Protein AF-A0A060ZW56-F1 (afdb_monomer)

InterPro domains:
  IPR006103 Glycoside hydrolase family 2, catalytic domain [PF02836] (23-141)
  IPR017853 Glycoside hydrolase superfamily [SSF51445] (3-175)
  IPR050887 Beta-mannosidase glycosyl hydrolases [PTHR43730] (1-176)

Radius of gyration: 18.03 Å; Cα contacts (8 Å, |Δi|>4): 247; chains: 1; bounding box: 43×44×43 Å

Organism: Oncorhynchus mykiss (NCBI:txid8022)

Mean predicted aligned error: 3.47 Å

pLDDT: mean 95.88, std 10.67, range [33.94, 98.94]

Foldseek 3Di:
DDDKDKDFFWDDDVPDPGTDGFIAIRNRTDDFFEEEDAQPDPDNVPCDLVNLLVVVVVCVVVVGQEYEDAQCHDLDDPSNLVSCLVSNYAYNYEHNAEPDQDDDPPVVLVVLLVVLLVSLVSRVVRPSYRYYHHHYCPVVCLVVVVPVDPPVCSVVSVVSVCVRRPVGNVVSNVVVVVVVVVPD

Solvent-accessible surface area (backbone atoms only — not comparable to full-atom values): 10812 Å² total; per-residue (Å²): 140,83,89,84,51,74,43,82,44,68,47,76,45,91,95,45,91,67,62,47,83,46,41,26,49,71,88,38,79,51,85,84,35,66,54,78,42,66,65,95,47,98,53,67,91,75,61,46,73,66,55,55,52,51,53,54,51,48,40,50,75,69,68,35,43,28,36,28,44,41,12,78,46,66,88,73,60,72,64,57,54,53,49,24,45,75,72,60,30,33,27,40,38,38,36,79,36,45,78,59,89,70,84,70,52,71,70,58,46,49,54,50,50,53,51,50,55,52,51,51,66,69,49,69,78,41,76,18,59,71,47,82,36,72,47,33,60,40,68,57,38,61,77,67,43,73,82,66,68,53,76,90,49,44,68,55,56,53,50,40,50,44,47,50,44,48,70,40,52,46,47,49,58,53,52,64,56,53,61,68,65,74,77,114

Secondary structure (DSSP, 8-state):
-----EEEE---BTTBSS---EEEETTEEE---EEEE--S-SSGGG--HHHHHHHHHHHHHTT--EEEE-TTS-PPPHHHHHHHHHHT-EEEEE-S-BSS-----HHHHHHHHHHHHHHHHHHTT-TTEEEEES-BSHHHHHHTTTT---TTTHHHHHHHHHIIIIIIIIHHHHHHHHTTTTT-

Sequence (184 aa):
VYFRTVELVQEPIAGSPGLSFYFRVNKKPIFLKGSNWIPAHALQDLVSPADVRNLLQSSVSANMNALRVWGGGVYEQDMFYSLCDEMGIMIWQDFMFACAMYPTEPDFIETVREEVVQQVRRLKSHPSVIVWSGNNENEAALATNWFGIPVAQQPRYHRDYVTLYVDNIRAIVQKVRDISETLN

Structure (mmCIF, N/CA/C/O backbone):
data_AF-A0A060ZW56-F1
#
_entry.id   AF-A0A060ZW56-F1
#
loop_
_atom_site.group_PDB
_atom_site.id
_atom_site.type_symbol
_atom_site.label_atom_id
_atom_site.label_alt_id
_atom_site.label_comp_id
_atom_site.label_asym_id
_atom_site.label_entity_id
_atom_site.label_seq_id
_atom_site.pdbx_PDB_ins_code
_atom_site.Cartn_x
_atom_site.Cartn_y
_atom_site.Cartn_z
_atom_site.occupancy
_atom_site.B_iso_or_equiv
_atom_site.auth_seq_id
_atom_site.auth_comp_id
_atom_site.auth_asym_id
_atom_site.auth_atom_id
_atom_site.pdbx_PDB_model_num
ATOM 1 N N . VAL A 1 1 ? -10.254 -5.671 -20.285 1.00 87.62 1 VAL A N 1
ATOM 2 C CA . VAL A 1 1 ? -10.847 -4.698 -19.336 1.00 87.62 1 VAL A CA 1
ATOM 3 C C . VAL A 1 1 ? -11.683 -5.474 -18.339 1.00 87.62 1 VAL A C 1
ATOM 5 O O . VAL A 1 1 ? -12.489 -6.289 -18.770 1.00 87.62 1 VAL A O 1
ATOM 8 N N . TYR A 1 2 ? -11.463 -5.252 -17.044 1.00 96.56 2 TYR A N 1
ATOM 9 C CA . TYR A 1 2 ? -12.213 -5.880 -15.956 1.00 96.56 2 TYR A CA 1
ATOM 10 C C . TYR A 1 2 ? -13.092 -4.828 -15.272 1.00 96.56 2 TYR A C 1
ATOM 12 O O . TYR A 1 2 ? -12.649 -3.698 -15.080 1.00 96.56 2 TYR A O 1
ATOM 20 N N . PHE A 1 3 ? -14.320 -5.185 -14.891 1.00 97.62 3 PHE A N 1
ATOM 21 C CA . PHE A 1 3 ? -15.259 -4.264 -14.241 1.00 97.62 3 PHE A CA 1
ATOM 22 C C . PHE A 1 3 ? -15.561 -4.718 -12.817 1.00 97.62 3 PHE A C 1
ATOM 24 O O . PHE A 1 3 ? -15.960 -5.862 -12.597 1.00 97.62 3 PHE A O 1
ATOM 31 N N . ARG A 1 4 ? -15.400 -3.812 -11.848 1.00 97.62 4 ARG A N 1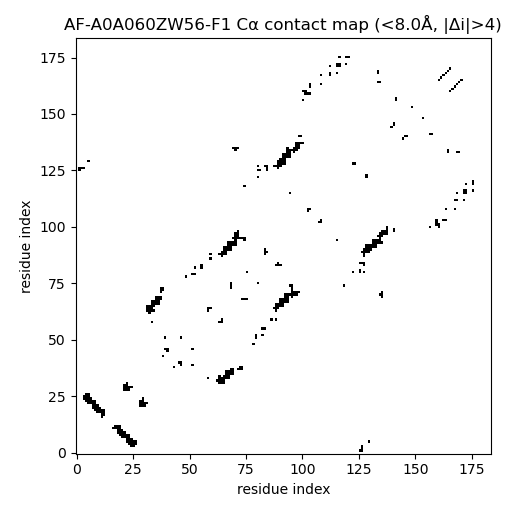
ATOM 32 C CA . ARG A 1 4 ? -15.799 -4.033 -10.454 1.00 97.62 4 ARG A CA 1
ATOM 33 C C . ARG A 1 4 ? -15.983 -2.727 -9.687 1.00 97.62 4 ARG A C 1
ATOM 35 O O . ARG A 1 4 ? -15.391 -1.711 -10.040 1.00 97.62 4 ARG A O 1
ATOM 42 N N . THR A 1 5 ? -16.718 -2.784 -8.582 1.00 98.31 5 THR A N 1
ATOM 43 C CA . THR A 1 5 ? -16.733 -1.739 -7.551 1.00 98.31 5 THR A CA 1
ATOM 44 C C . THR A 1 5 ? -16.014 -2.219 -6.296 1.00 98.31 5 THR A C 1
ATOM 46 O O . THR A 1 5 ? -16.020 -3.412 -5.984 1.00 98.31 5 THR A O 1
ATOM 49 N N . VAL A 1 6 ? -15.385 -1.288 -5.580 1.00 98.19 6 VAL A N 1
ATOM 50 C CA . VAL A 1 6 ? -14.791 -1.523 -4.262 1.00 98.19 6 VAL A CA 1
ATOM 51 C C . VAL A 1 6 ? -15.188 -0.388 -3.327 1.00 98.19 6 VAL A C 1
ATOM 53 O O . VAL A 1 6 ? -15.101 0.783 -3.693 1.00 98.19 6 VAL A O 1
ATOM 56 N N . GLU A 1 7 ? -15.633 -0.741 -2.129 1.00 98.44 7 GLU A N 1
ATOM 57 C CA . GLU A 1 7 ? -15.971 0.190 -1.056 1.00 98.44 7 GLU A CA 1
ATOM 58 C C . GLU A 1 7 ? -15.258 -0.269 0.218 1.00 98.44 7 GLU A C 1
ATOM 60 O O . GLU A 1 7 ? -15.352 -1.439 0.595 1.00 98.44 7 GLU A O 1
ATOM 65 N N . LEU A 1 8 ? -14.565 0.648 0.892 1.00 98.50 8 LEU A N 1
ATOM 66 C CA . LEU A 1 8 ? -14.152 0.467 2.280 1.00 98.50 8 LEU A CA 1
ATOM 67 C C . LEU A 1 8 ? -15.274 1.007 3.169 1.00 98.50 8 LEU A C 1
ATOM 69 O O . LEU A 1 8 ? -15.556 2.206 3.147 1.00 98.50 8 LEU A O 1
ATOM 73 N N . VAL A 1 9 ? -15.924 0.129 3.927 1.00 98.62 9 VAL A N 1
ATOM 74 C CA . VAL A 1 9 ? -17.087 0.471 4.747 1.00 98.62 9 VAL A CA 1
ATOM 75 C C . VAL A 1 9 ? -16.669 0.716 6.192 1.00 98.62 9 VAL A C 1
ATOM 77 O O . VAL A 1 9 ? -16.111 -0.165 6.856 1.00 98.62 9 VAL A O 1
ATOM 80 N N . GLN A 1 10 ? -16.984 1.920 6.668 1.00 98.56 10 GLN A N 1
ATOM 81 C CA . GLN A 1 10 ? -16.741 2.386 8.030 1.00 98.56 10 GLN A CA 1
ATOM 82 C C . GLN A 1 10 ? -18.040 2.944 8.618 1.00 98.56 10 GLN A C 1
ATOM 84 O O . GLN A 1 10 ? -18.304 4.142 8.545 1.00 98.56 10 GLN A O 1
ATOM 89 N N . GLU A 1 11 ? -18.881 2.059 9.150 1.00 98.19 11 GLU A N 1
ATOM 90 C CA . GLU A 1 11 ? -20.201 2.383 9.701 1.00 98.19 11 GLU A CA 1
ATOM 91 C C . GLU A 1 11 ? -20.302 1.991 11.186 1.00 98.19 11 GLU A C 1
ATOM 93 O O . GLU A 1 11 ? -19.618 1.059 11.616 1.00 98.19 11 GLU A O 1
ATOM 98 N N . PRO A 1 12 ? -21.123 2.676 12.002 1.00 98.44 12 PRO A N 1
ATOM 99 C CA . PRO A 1 12 ? -21.355 2.272 13.387 1.00 98.44 12 PRO A CA 1
ATOM 100 C C . PRO A 1 12 ? -21.951 0.861 13.483 1.00 98.44 12 PRO A C 1
ATOM 102 O O . PRO A 1 12 ? -22.801 0.483 12.678 1.00 98.44 12 PRO A O 1
ATOM 105 N N . ILE A 1 13 ? -21.565 0.103 14.512 1.00 98.12 13 ILE A N 1
ATOM 106 C CA . ILE A 1 13 ? -22.103 -1.238 14.781 1.00 98.12 13 ILE A CA 1
ATOM 107 C C . ILE A 1 13 ? -22.941 -1.188 16.062 1.00 98.12 13 ILE A C 1
ATOM 109 O O . ILE A 1 13 ? -22.469 -0.761 17.114 1.00 98.12 13 ILE A O 1
ATOM 113 N N . ALA A 1 14 ? -24.195 -1.639 15.996 1.00 97.81 14 ALA A N 1
ATOM 114 C CA . ALA A 1 14 ? -25.076 -1.656 17.161 1.00 97.81 14 ALA A CA 1
ATOM 115 C C . ALA A 1 14 ? -24.459 -2.479 18.307 1.00 97.81 14 ALA A C 1
ATOM 117 O O . ALA A 1 14 ? -24.114 -3.646 18.130 1.00 97.81 14 ALA A O 1
ATOM 118 N N . GLY A 1 15 ? -24.315 -1.863 19.483 1.00 97.75 15 GLY A N 1
ATOM 119 C CA . GLY A 1 15 ? -23.712 -2.505 20.657 1.00 97.75 15 GLY A CA 1
ATOM 120 C C . GLY A 1 15 ? -22.179 -2.566 20.661 1.00 97.75 15 GLY A C 1
ATOM 121 O O . GLY A 1 15 ? -21.622 -3.109 21.610 1.00 97.75 15 GLY A O 1
ATOM 122 N N . SER A 1 16 ? -21.491 -1.994 19.665 1.00 98.31 16 SER A N 1
ATOM 123 C CA . SER A 1 16 ? -20.026 -1.894 19.631 1.00 98.31 16 SER A CA 1
ATOM 124 C C . SER A 1 16 ? -19.588 -0.443 19.383 1.00 98.31 16 SER A C 1
ATOM 126 O O . SER A 1 16 ? -19.961 0.128 18.358 1.00 98.31 16 SER A O 1
ATOM 128 N N . PRO A 1 17 ? -18.796 0.185 20.274 1.00 97.88 17 PRO A N 1
ATOM 129 C CA . PRO A 1 17 ? -18.285 1.535 20.041 1.00 97.88 17 PRO A CA 1
ATOM 130 C C . PRO A 1 17 ? -17.340 1.579 18.827 1.00 97.88 17 PRO A C 1
ATOM 132 O O . PRO A 1 17 ? -16.664 0.597 18.523 1.00 97.88 17 PRO A O 1
ATOM 135 N N . GLY A 1 18 ? -17.262 2.736 18.163 1.00 97.44 18 GLY A N 1
ATOM 136 C CA . GLY A 1 18 ? -16.401 2.956 16.996 1.00 97.44 18 GLY A CA 1
ATOM 137 C C . GLY A 1 18 ? -17.098 2.712 15.653 1.00 97.44 18 GLY A C 1
ATOM 138 O O . GLY A 1 18 ? -18.317 2.843 15.537 1.00 97.44 18 GLY A O 1
ATOM 139 N N . LEU A 1 19 ? -16.299 2.402 14.630 1.00 98.50 19 LEU A N 1
ATOM 140 C CA . LEU A 1 19 ? -16.744 2.138 13.261 1.00 98.50 19 LEU A CA 1
ATOM 141 C C . LEU A 1 19 ? -16.259 0.758 12.808 1.00 98.50 19 LEU A C 1
ATOM 143 O O . LEU A 1 19 ? -15.223 0.271 13.260 1.00 98.50 19 LEU A O 1
ATOM 147 N N . SER A 1 20 ? -16.992 0.144 11.884 1.00 98.50 20 SER A N 1
ATOM 148 C CA . SER A 1 20 ? -16.532 -1.028 11.149 1.00 98.50 20 SER A CA 1
ATOM 149 C C . SER A 1 20 ? -15.296 -0.709 10.302 1.00 98.50 20 SER A C 1
ATOM 151 O O . SER A 1 20 ? -14.991 0.447 10.023 1.00 98.50 20 SER A O 1
ATOM 153 N N . PHE A 1 21 ? -14.629 -1.747 9.808 1.00 98.56 21 PHE A N 1
ATOM 154 C CA . PHE A 1 21 ? -13.614 -1.615 8.768 1.00 98.56 21 PHE A CA 1
ATOM 155 C C . PHE A 1 21 ? -13.610 -2.891 7.926 1.00 98.56 21 PHE A C 1
ATOM 157 O O . PHE A 1 21 ? -13.000 -3.893 8.296 1.00 98.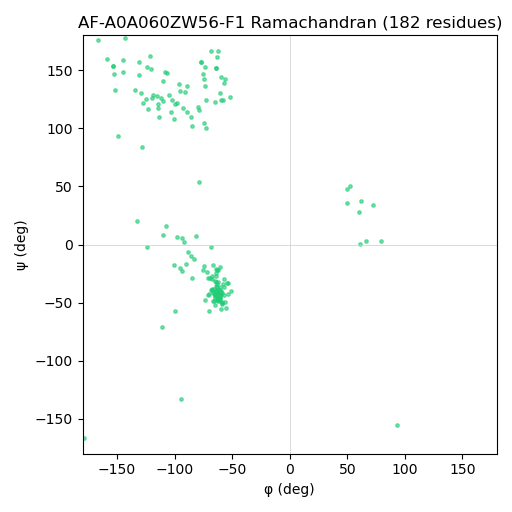56 21 PHE A O 1
ATOM 164 N N . TYR A 1 22 ? -14.362 -2.899 6.826 1.00 98.62 22 TYR A N 1
ATOM 165 C CA . TYR A 1 22 ? -14.428 -4.054 5.928 1.00 98.62 22 TYR A CA 1
ATOM 166 C C . TYR A 1 22 ? -14.559 -3.630 4.470 1.00 98.62 22 TYR A C 1
ATOM 168 O O . TYR A 1 22 ? -15.000 -2.522 4.166 1.00 98.62 22 TYR A O 1
ATOM 176 N N . PHE A 1 23 ? -14.202 -4.531 3.557 1.00 98.69 23 PHE A N 1
ATOM 177 C CA . PHE A 1 23 ? -14.340 -4.293 2.126 1.00 98.69 23 PHE A CA 1
ATOM 178 C C . PHE A 1 23 ? -15.635 -4.879 1.586 1.00 98.69 23 PHE A C 1
ATOM 180 O O . PHE A 1 23 ? -16.011 -6.014 1.891 1.00 98.69 23 PHE A O 1
ATOM 187 N N . ARG A 1 24 ? -16.288 -4.116 0.715 1.00 98.62 24 ARG A N 1
ATOM 188 C CA . ARG A 1 24 ? -17.401 -4.571 -0.104 1.00 98.62 24 ARG A CA 1
ATOM 189 C C . ARG A 1 24 ? -16.974 -4.527 -1.567 1.00 98.62 24 ARG A C 1
ATOM 191 O O . ARG A 1 24 ? -16.669 -3.461 -2.095 1.00 98.62 24 ARG A O 1
ATOM 198 N N . VAL A 1 25 ? -16.955 -5.684 -2.222 1.00 98.44 25 VAL A N 1
ATOM 199 C CA . VAL A 1 25 ? -16.630 -5.813 -3.650 1.00 98.44 25 VAL A CA 1
ATOM 200 C C . VAL A 1 25 ? -17.901 -6.193 -4.388 1.00 98.44 25 VAL A C 1
ATOM 202 O O . VAL A 1 25 ? -18.552 -7.176 -4.032 1.00 98.44 25 VAL A O 1
ATOM 205 N N . ASN A 1 26 ? -18.297 -5.404 -5.390 1.00 98.19 26 ASN A N 1
ATOM 206 C CA . ASN A 1 26 ? -19.548 -5.612 -6.130 1.00 98.19 26 ASN A CA 1
ATOM 207 C C . ASN A 1 26 ? -20.762 -5.801 -5.200 1.00 98.19 26 ASN A C 1
ATOM 209 O O . ASN A 1 26 ? -21.544 -6.741 -5.346 1.00 98.19 26 ASN A O 1
ATOM 213 N N . LYS A 1 27 ? -20.893 -4.912 -4.207 1.00 97.94 27 LYS A N 1
ATOM 214 C CA . LYS A 1 27 ? -21.948 -4.911 -3.177 1.00 97.94 27 LYS A CA 1
ATOM 215 C C .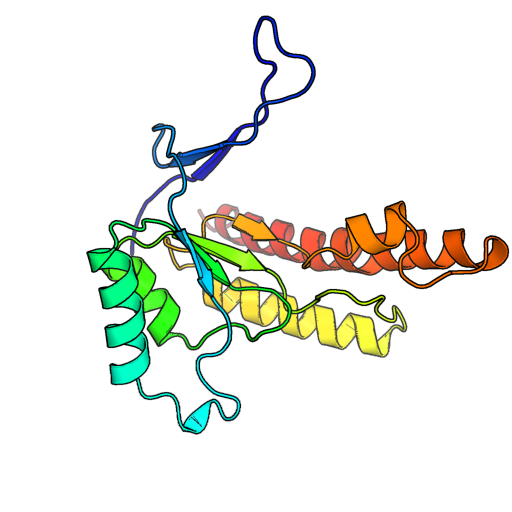 LYS A 1 27 ? -21.928 -6.092 -2.189 1.00 97.94 27 LYS A C 1
ATOM 217 O O . LYS A 1 27 ? -22.786 -6.150 -1.313 1.00 97.94 27 LYS A O 1
ATOM 222 N N . LYS A 1 28 ? -20.950 -7.000 -2.264 1.00 98.44 28 LYS A N 1
ATOM 223 C CA . LYS A 1 28 ? -20.811 -8.130 -1.332 1.00 98.44 28 LYS A CA 1
ATOM 224 C C . LYS A 1 28 ? -19.709 -7.858 -0.305 1.00 98.44 28 LYS A C 1
ATOM 226 O O . LYS A 1 28 ? -18.588 -7.573 -0.725 1.00 98.44 28 LYS A O 1
ATOM 231 N N . PRO A 1 29 ? -19.985 -7.928 1.011 1.00 98.50 29 PRO A N 1
ATOM 232 C CA . PRO A 1 29 ? -18.939 -7.896 2.031 1.00 98.50 29 PRO A CA 1
ATOM 233 C C . PRO A 1 29 ? -17.980 -9.074 1.839 1.00 98.50 29 PRO A C 1
ATOM 235 O O . PRO A 1 29 ? -18.430 -10.212 1.698 1.00 98.50 29 PRO A O 1
ATOM 238 N N . ILE A 1 30 ? -16.674 -8.809 1.828 1.00 98.50 30 ILE A N 1
ATOM 239 C CA . ILE A 1 30 ? -15.636 -9.829 1.677 1.00 98.50 30 ILE A CA 1
ATOM 240 C C . ILE A 1 30 ? -14.736 -9.817 2.907 1.00 98.50 30 ILE A C 1
ATOM 242 O O . ILE A 1 30 ? -14.159 -8.793 3.266 1.00 98.50 30 ILE A O 1
ATOM 246 N N . PHE A 1 31 ? -14.581 -10.985 3.527 1.00 98.75 31 PHE A N 1
ATOM 247 C CA . PHE A 1 31 ? -13.546 -11.204 4.526 1.00 98.75 31 PHE A CA 1
ATOM 248 C C . PHE A 1 31 ? -12.209 -11.452 3.813 1.00 98.75 31 PHE A C 1
ATOM 250 O O . PHE A 1 31 ? -12.084 -12.407 3.033 1.00 98.75 31 PHE A O 1
ATOM 257 N N . LEU A 1 32 ? -11.225 -10.582 4.055 1.00 98.75 32 LEU A N 1
ATOM 258 C CA . LEU A 1 32 ? -9.885 -10.730 3.492 1.00 98.75 32 LEU A CA 1
ATOM 259 C C . LEU A 1 32 ? -9.157 -11.880 4.199 1.00 98.75 32 LEU A C 1
ATOM 261 O O . LEU A 1 32 ? -9.020 -11.887 5.419 1.00 98.75 32 LEU A O 1
ATOM 265 N N . LYS A 1 33 ? -8.690 -12.857 3.423 1.00 98.88 33 LYS A N 1
ATOM 266 C CA . LYS A 1 33 ? -7.904 -14.008 3.879 1.00 98.88 33 LYS A CA 1
ATOM 267 C C . LYS A 1 33 ? -6.598 -14.003 3.111 1.00 98.88 33 LYS A C 1
ATOM 269 O O . LYS A 1 33 ? -6.614 -14.145 1.889 1.00 98.88 33 LYS A O 1
ATOM 274 N N . GLY A 1 34 ? -5.484 -13.840 3.804 1.00 98.69 34 GLY A N 1
ATOM 275 C CA . GLY A 1 34 ? -4.239 -13.563 3.114 1.00 98.69 34 GLY A CA 1
ATOM 276 C C . GLY A 1 34 ? -3.036 -13.419 4.015 1.00 98.69 34 GLY A C 1
ATOM 277 O O . GLY A 1 34 ? -3.078 -13.735 5.204 1.00 98.69 34 GLY A O 1
ATOM 278 N N . SER A 1 35 ? -1.977 -12.898 3.414 1.00 98.81 35 SER A N 1
ATOM 279 C CA . SER A 1 35 ? -0.703 -12.594 4.055 1.00 98.81 35 SER A CA 1
ATOM 280 C C . SER A 1 35 ? -0.105 -11.302 3.488 1.00 98.81 35 SER A C 1
ATOM 282 O O . SER A 1 35 ? -0.658 -10.676 2.580 1.00 98.81 35 SER A O 1
ATOM 284 N N . ASN A 1 36 ? 1.040 -10.893 4.031 1.00 98.88 36 ASN A N 1
ATOM 285 C CA . ASN A 1 36 ? 1.841 -9.808 3.471 1.00 98.88 36 ASN A CA 1
ATOM 286 C C . ASN A 1 36 ? 2.824 -10.388 2.444 1.00 98.88 36 ASN A C 1
ATOM 288 O O . ASN A 1 36 ? 3.431 -11.430 2.689 1.00 98.88 36 ASN A O 1
ATOM 292 N N . TRP A 1 37 ? 2.954 -9.716 1.308 1.00 98.81 37 TRP A N 1
ATOM 293 C CA . TRP A 1 37 ? 3.934 -9.973 0.265 1.00 98.81 37 TRP A CA 1
ATOM 294 C C . TRP A 1 37 ? 5.139 -9.052 0.460 1.00 98.81 37 TRP A C 1
ATOM 296 O O . TRP A 1 37 ? 4.985 -7.840 0.629 1.00 98.81 37 TRP A O 1
ATOM 306 N N . ILE A 1 38 ? 6.328 -9.644 0.408 1.00 98.75 38 ILE A N 1
ATOM 307 C CA . ILE A 1 38 ? 7.624 -8.961 0.417 1.00 98.75 38 ILE A CA 1
ATOM 308 C C . ILE A 1 38 ? 8.387 -9.346 -0.858 1.00 98.75 38 ILE A C 1
ATOM 310 O O . ILE A 1 38 ? 8.041 -10.364 -1.464 1.00 98.75 38 ILE A O 1
ATOM 314 N N . PRO A 1 39 ? 9.431 -8.596 -1.258 1.00 98.38 39 PRO A N 1
ATOM 315 C CA . PRO A 1 39 ? 10.235 -8.953 -2.420 1.00 98.38 39 PRO A CA 1
ATOM 316 C C . PRO A 1 39 ? 10.736 -10.400 -2.338 1.00 98.38 39 PRO A C 1
ATOM 318 O O . PRO A 1 39 ? 11.358 -10.794 -1.351 1.00 98.38 39 PRO A O 1
ATOM 321 N N . ALA A 1 40 ? 10.477 -11.187 -3.385 1.00 97.62 40 ALA A N 1
ATOM 322 C CA . ALA A 1 40 ? 10.823 -12.612 -3.417 1.00 97.62 40 ALA A CA 1
ATOM 323 C C . ALA A 1 40 ? 12.342 -12.869 -3.427 1.00 97.62 40 ALA A C 1
ATOM 325 O O . ALA A 1 40 ? 12.794 -13.977 -3.142 1.00 97.62 40 ALA A O 1
ATOM 326 N N . HIS A 1 41 ? 13.130 -11.847 -3.762 1.00 98.06 41 HIS A N 1
ATOM 327 C CA . HIS A 1 41 ? 14.581 -11.909 -3.795 1.00 98.06 41 HIS A CA 1
ATOM 328 C C . HIS A 1 41 ? 15.193 -10.518 -3.562 1.00 98.06 41 HIS A C 1
ATOM 330 O O . HIS A 1 41 ? 14.584 -9.496 -3.885 1.00 98.06 41 HIS A O 1
ATOM 336 N N . ALA A 1 42 ? 16.422 -10.473 -3.038 1.00 97.38 42 ALA A N 1
ATOM 337 C CA . ALA A 1 42 ? 17.162 -9.220 -2.837 1.00 97.38 42 ALA A CA 1
ATOM 338 C C . ALA A 1 42 ? 17.570 -8.546 -4.163 1.00 97.38 42 ALA A C 1
ATOM 340 O O . ALA A 1 42 ? 17.728 -7.332 -4.228 1.00 97.38 42 ALA A O 1
ATOM 341 N N . LEU A 1 43 ? 17.728 -9.351 -5.215 1.00 97.19 43 LEU A N 1
ATOM 342 C CA . LEU A 1 43 ? 18.041 -8.934 -6.583 1.00 97.19 43 LEU A CA 1
ATOM 343 C C . LEU A 1 43 ? 16.837 -9.256 -7.475 1.00 97.19 43 LEU A C 1
ATOM 345 O O . LEU A 1 43 ? 16.525 -10.432 -7.668 1.00 97.19 43 LEU A O 1
ATOM 349 N N . GLN A 1 44 ? 16.129 -8.224 -7.938 1.00 95.94 44 GLN A N 1
ATOM 350 C CA . GLN A 1 44 ? 14.839 -8.358 -8.632 1.00 95.94 44 GLN A CA 1
ATOM 351 C C . GLN A 1 44 ? 14.953 -8.995 -10.022 1.00 95.94 44 GLN A C 1
ATOM 353 O O . GLN A 1 44 ? 14.035 -9.673 -10.466 1.00 95.94 44 GLN A O 1
ATOM 358 N N . ASP A 1 45 ? 16.093 -8.828 -10.687 1.00 95.62 45 ASP A N 1
ATOM 359 C CA . ASP A 1 45 ? 16.417 -9.420 -11.988 1.00 95.62 45 ASP A CA 1
ATOM 360 C C . ASP A 1 45 ? 16.483 -10.955 -11.962 1.00 95.62 45 ASP A C 1
ATOM 362 O O . ASP A 1 45 ? 16.315 -11.598 -12.997 1.00 95.62 45 ASP A O 1
ATOM 366 N N . LEU A 1 46 ? 16.682 -11.546 -10.781 1.00 97.19 46 LEU A N 1
ATOM 367 C CA . LEU A 1 46 ? 16.694 -12.996 -10.590 1.00 97.19 46 LEU A CA 1
ATOM 368 C C . LEU A 1 46 ? 15.305 -13.588 -10.311 1.00 97.19 46 LEU A C 1
ATOM 370 O O . LEU A 1 46 ? 15.173 -14.808 -10.258 1.00 97.19 46 LEU A O 1
ATOM 374 N N . VAL A 1 47 ? 14.272 -12.757 -10.134 1.00 97.38 47 VAL A N 1
ATOM 375 C CA . VAL A 1 47 ? 12.899 -13.223 -9.905 1.00 97.38 47 VAL A CA 1
ATOM 376 C C . VAL A 1 47 ? 12.238 -13.499 -11.251 1.00 97.38 47 VAL A C 1
ATOM 378 O O . VAL A 1 47 ? 11.796 -12.582 -11.944 1.00 97.38 47 VAL A O 1
ATOM 381 N N . SER A 1 48 ? 12.149 -14.773 -11.632 1.00 97.00 48 SER A N 1
ATOM 382 C CA . SER A 1 48 ? 11.538 -15.139 -12.906 1.00 97.00 48 SER A CA 1
ATOM 383 C C . SER A 1 48 ? 10.003 -15.067 -12.846 1.00 97.00 48 SER A C 1
ATOM 385 O O . SER A 1 48 ? 9.398 -15.234 -11.781 1.00 97.00 48 SER A O 1
ATOM 387 N N . PRO A 1 49 ? 9.319 -14.917 -13.997 1.00 96.38 49 PRO A N 1
ATOM 388 C CA . PRO A 1 49 ? 7.859 -15.010 -14.049 1.00 96.38 49 PRO A CA 1
ATOM 389 C C . PRO A 1 49 ? 7.308 -16.342 -13.513 1.00 96.38 49 PRO A C 1
ATOM 391 O O . PRO A 1 49 ? 6.196 -16.385 -12.982 1.00 96.38 49 PRO A O 1
ATOM 394 N N . ALA A 1 50 ? 8.075 -17.431 -13.645 1.00 97.94 50 ALA A N 1
ATOM 395 C CA . ALA A 1 50 ? 7.698 -18.741 -13.123 1.00 97.94 50 ALA A CA 1
ATOM 396 C C . ALA A 1 50 ? 7.709 -18.761 -11.589 1.00 97.94 50 ALA A C 1
ATOM 398 O O . ALA A 1 50 ? 6.788 -19.320 -10.992 1.00 97.94 50 ALA A O 1
ATOM 399 N N . ASP A 1 51 ? 8.685 -18.097 -10.962 1.00 97.94 51 ASP A N 1
ATOM 400 C CA . ASP A 1 51 ? 8.766 -17.974 -9.503 1.00 97.94 51 ASP A CA 1
ATOM 401 C C . ASP A 1 51 ? 7.553 -17.218 -8.958 1.00 97.94 51 ASP A C 1
ATOM 403 O O . ASP A 1 51 ? 6.860 -17.710 -8.066 1.00 97.94 51 ASP A O 1
ATOM 407 N N . VAL A 1 52 ? 7.223 -16.067 -9.559 1.00 98.31 52 VAL A N 1
ATOM 408 C CA . VAL A 1 52 ? 6.051 -15.266 -9.165 1.00 98.31 52 VAL A CA 1
ATOM 409 C C . VAL A 1 52 ? 4.760 -16.060 -9.330 1.00 98.31 52 VAL A C 1
ATOM 411 O O . VAL A 1 52 ? 3.952 -16.127 -8.403 1.00 98.31 52 VAL A O 1
ATOM 414 N N . ARG A 1 53 ? 4.561 -16.707 -10.487 1.00 98.62 53 ARG A N 1
ATOM 415 C CA . ARG A 1 53 ? 3.371 -17.534 -10.732 1.00 98.62 53 ARG A CA 1
ATOM 416 C C . ARG A 1 53 ? 3.266 -18.675 -9.722 1.00 98.62 53 ARG A C 1
ATOM 418 O O . ARG A 1 53 ? 2.170 -18.928 -9.231 1.00 98.62 53 ARG A O 1
ATOM 425 N N . ASN A 1 54 ? 4.369 -19.344 -9.394 1.00 98.69 54 ASN A N 1
ATOM 426 C CA . ASN A 1 54 ? 4.380 -20.426 -8.413 1.00 98.69 54 ASN A CA 1
AT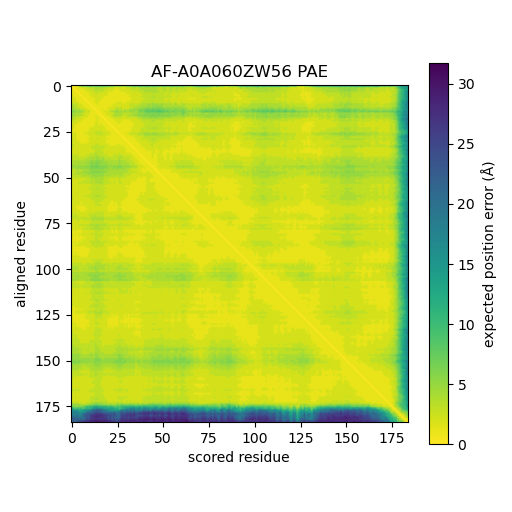OM 427 C C . ASN A 1 54 ? 4.006 -19.934 -7.002 1.00 98.69 54 ASN A C 1
ATOM 429 O O . ASN A 1 54 ? 3.202 -20.568 -6.314 1.00 98.69 54 ASN A O 1
ATOM 433 N N . LEU A 1 55 ? 4.535 -18.781 -6.583 1.00 98.75 55 LEU A N 1
ATOM 434 C CA . LEU A 1 55 ? 4.215 -18.179 -5.287 1.00 98.75 55 LEU A CA 1
ATOM 435 C C . LEU A 1 55 ? 2.742 -17.750 -5.207 1.00 98.75 55 LEU A C 1
ATOM 437 O O . LEU A 1 55 ? 2.054 -18.104 -4.250 1.00 98.75 55 LEU A O 1
ATOM 441 N N . LEU A 1 56 ? 2.216 -17.078 -6.236 1.00 98.81 56 LEU A N 1
ATOM 442 C CA . LEU A 1 56 ? 0.799 -16.697 -6.284 1.00 98.81 56 LEU A CA 1
ATOM 443 C C . LEU A 1 56 ? -0.126 -17.922 -6.338 1.00 98.81 56 LEU A C 1
ATOM 445 O O . LEU A 1 56 ? -1.132 -17.974 -5.629 1.00 98.81 56 LEU A O 1
ATOM 449 N N . GLN A 1 57 ? 0.238 -18.959 -7.097 1.00 98.75 57 GLN A N 1
ATOM 450 C CA . GLN A 1 57 ? -0.513 -20.216 -7.129 1.00 98.75 57 GLN A CA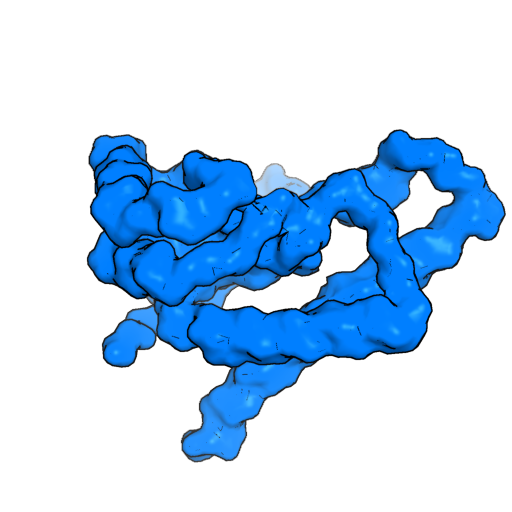 1
ATOM 451 C C . GLN A 1 57 ? -0.499 -20.929 -5.769 1.00 98.75 57 GLN A C 1
ATOM 453 O O . GLN A 1 57 ? -1.481 -21.580 -5.397 1.00 98.75 57 GLN A O 1
ATOM 458 N N . SER A 1 58 ? 0.581 -20.788 -5.001 1.00 98.88 58 SER A N 1
ATOM 459 C CA . SER A 1 58 ? 0.654 -21.289 -3.627 1.00 98.88 58 SER A CA 1
ATOM 460 C C . SER A 1 58 ? -0.334 -20.548 -2.718 1.00 98.88 58 SER A C 1
ATOM 462 O O . SER A 1 58 ? -1.053 -21.195 -1.957 1.00 98.88 58 SER A O 1
ATOM 464 N N . SER A 1 59 ? -0.470 -19.223 -2.855 1.00 98.75 59 SER A N 1
ATOM 465 C CA . SER A 1 59 ? -1.503 -18.442 -2.152 1.00 98.75 59 SER A CA 1
ATOM 466 C C . SER A 1 59 ? -2.924 -18.894 -2.513 1.00 98.75 59 SER A C 1
ATOM 468 O O . SER A 1 59 ? -3.750 -19.090 -1.619 1.00 98.75 59 SER A O 1
ATOM 470 N N . VAL A 1 60 ? -3.204 -19.137 -3.800 1.00 98.69 60 VAL A N 1
ATOM 471 C CA . VAL A 1 60 ? -4.498 -19.685 -4.256 1.00 98.69 60 VAL A CA 1
ATOM 472 C C . VAL A 1 60 ? -4.761 -21.056 -3.632 1.00 98.69 60 VAL A C 1
ATOM 474 O O . VAL A 1 60 ? -5.841 -21.297 -3.094 1.00 98.69 60 VAL A O 1
ATOM 477 N N . SER A 1 61 ? -3.763 -21.942 -3.644 1.00 98.75 61 SER A N 1
ATOM 478 C CA . SER A 1 61 ? -3.866 -23.295 -3.074 1.00 98.75 61 SER A CA 1
ATOM 479 C C . SER A 1 61 ? -4.081 -23.271 -1.555 1.00 98.75 61 SER A C 1
ATOM 481 O O . SER A 1 61 ? -4.722 -24.161 -1.000 1.00 98.75 61 SER A O 1
ATOM 483 N N . ALA A 1 62 ? -3.610 -22.217 -0.886 1.00 98.75 62 ALA A N 1
ATOM 484 C CA . ALA A 1 62 ? -3.864 -21.938 0.525 1.00 98.75 62 ALA A CA 1
ATOM 485 C C . ALA A 1 62 ? -5.229 -21.263 0.791 1.00 98.75 62 ALA A C 1
ATOM 487 O O . ALA A 1 62 ? -5.515 -20.879 1.925 1.00 98.75 62 ALA A O 1
ATOM 488 N N . ASN A 1 63 ? -6.095 -21.127 -0.221 1.00 98.69 63 ASN A N 1
ATOM 489 C CA . ASN A 1 63 ? -7.407 -20.472 -0.146 1.00 98.69 63 ASN A CA 1
ATOM 490 C C . ASN A 1 63 ? -7.359 -18.988 0.273 1.00 98.69 63 ASN A C 1
ATOM 492 O O . ASN A 1 63 ? -8.328 -18.473 0.862 1.00 98.69 63 ASN A O 1
ATOM 496 N N . MET A 1 64 ? -6.248 -18.306 -0.028 1.00 98.88 64 MET A N 1
ATOM 497 C CA . MET A 1 64 ? -6.121 -16.859 0.127 1.00 98.88 64 MET A CA 1
ATOM 498 C C . MET A 1 64 ? -6.876 -16.135 -0.991 1.00 98.88 64 MET A C 1
ATOM 500 O O . MET A 1 64 ? -6.955 -16.611 -2.120 1.00 98.88 64 MET A O 1
ATOM 504 N N . ASN A 1 65 ? -7.434 -14.973 -0.667 1.00 98.75 65 ASN A N 1
ATOM 505 C CA . ASN A 1 65 ? -8.091 -14.074 -1.616 1.00 98.75 65 ASN A CA 1
ATOM 506 C C . ASN A 1 65 ? -7.488 -12.662 -1.608 1.00 98.75 65 ASN A C 1
ATOM 508 O O . ASN A 1 65 ? -7.941 -11.812 -2.370 1.00 98.75 65 ASN A O 1
ATOM 512 N N . ALA A 1 66 ? -6.500 -12.400 -0.748 1.00 98.88 66 ALA A N 1
ATOM 513 C CA . ALA A 1 66 ? -5.847 -11.108 -0.648 1.00 98.88 66 ALA A CA 1
ATOM 514 C C . ALA A 1 66 ? -4.356 -11.250 -0.329 1.00 98.88 66 ALA A C 1
ATOM 516 O O . ALA A 1 66 ? -3.953 -12.154 0.402 1.00 98.88 66 ALA A O 1
ATOM 517 N N . LEU A 1 67 ? -3.555 -10.317 -0.828 1.00 98.94 67 LEU A N 1
ATOM 518 C CA . LEU A 1 67 ? -2.178 -10.088 -0.417 1.00 98.94 67 LEU A CA 1
ATOM 519 C C . LEU A 1 67 ? -1.984 -8.595 -0.149 1.00 98.94 67 LEU A C 1
ATOM 521 O O . LEU A 1 67 ? -2.575 -7.745 -0.817 1.00 98.94 67 LEU A O 1
ATOM 525 N N . ARG A 1 68 ? -1.141 -8.265 0.827 1.00 98.94 68 ARG A N 1
ATOM 526 C CA . ARG A 1 68 ? -0.680 -6.891 1.046 1.00 98.94 68 ARG A CA 1
ATOM 527 C C . ARG A 1 68 ? 0.737 -6.734 0.523 1.00 98.94 68 ARG A C 1
ATOM 529 O O . ARG A 1 68 ? 1.641 -7.328 1.098 1.00 98.94 68 ARG A O 1
ATOM 536 N N . VAL A 1 69 ? 0.937 -5.929 -0.516 1.00 98.94 69 VAL A N 1
ATOM 537 C CA . VAL A 1 69 ? 2.283 -5.549 -0.969 1.00 98.94 69 VAL A CA 1
ATOM 538 C C . VAL A 1 69 ? 2.826 -4.541 0.039 1.00 98.94 69 VAL A C 1
ATOM 540 O O . VAL A 1 69 ? 2.351 -3.407 0.101 1.00 98.94 69 VAL A O 1
ATOM 543 N N . TRP A 1 70 ? 3.750 -4.996 0.885 1.00 98.88 70 TRP A N 1
ATOM 544 C CA . TRP A 1 70 ? 4.251 -4.242 2.033 1.00 98.88 70 TRP A CA 1
ATOM 545 C C . TRP A 1 70 ? 5.192 -3.102 1.618 1.00 98.88 70 TRP A C 1
ATOM 547 O O . TRP A 1 70 ? 6.091 -3.294 0.801 1.00 98.88 70 TRP A O 1
ATOM 557 N N . GLY A 1 71 ? 5.021 -1.930 2.237 1.00 98.69 71 GLY A N 1
ATOM 558 C CA . GLY A 1 71 ? 5.702 -0.684 1.864 1.00 98.69 71 GLY A CA 1
ATOM 559 C C . GLY A 1 71 ? 7.213 -0.605 2.113 1.00 98.69 71 GLY A C 1
ATOM 560 O O . GLY A 1 71 ? 7.816 0.406 1.792 1.00 98.69 71 GLY A O 1
ATOM 561 N N . GLY A 1 72 ? 7.860 -1.616 2.691 1.00 98.31 72 GLY A N 1
ATOM 562 C CA . GLY A 1 72 ? 9.332 -1.668 2.725 1.00 98.31 72 GLY A CA 1
ATOM 563 C C . GLY A 1 72 ? 9.931 -2.541 1.620 1.00 98.31 72 GLY A C 1
ATOM 564 O O . GLY A 1 72 ? 11.125 -2.829 1.642 1.00 98.31 72 GLY A O 1
ATOM 565 N N . GLY A 1 73 ? 9.088 -3.021 0.701 1.00 98.12 73 GLY A N 1
ATOM 566 C CA . GLY A 1 73 ? 9.486 -3.769 -0.480 1.00 98.12 73 GLY A CA 1
ATOM 567 C C . GLY A 1 73 ? 9.639 -2.876 -1.708 1.00 98.12 73 GLY A C 1
ATOM 568 O O . GLY A 1 73 ? 10.275 -1.827 -1.668 1.00 98.12 73 GLY A O 1
ATOM 569 N N . VAL A 1 74 ? 9.051 -3.324 -2.815 1.00 98.31 74 VAL A N 1
ATOM 570 C CA . VAL A 1 74 ? 9.003 -2.592 -4.084 1.00 98.31 74 VAL A CA 1
ATOM 571 C C . VAL A 1 74 ? 7.570 -2.571 -4.610 1.00 98.31 74 VAL A C 1
ATOM 573 O O . VAL A 1 74 ? 6.772 -3.458 -4.295 1.00 98.31 74 VAL A O 1
ATOM 576 N N . TYR A 1 75 ? 7.239 -1.592 -5.456 1.00 98.81 75 TYR A N 1
ATOM 577 C CA . TYR A 1 75 ? 6.099 -1.775 -6.354 1.00 98.81 75 TYR A CA 1
ATOM 578 C C . TYR A 1 75 ? 6.449 -2.916 -7.301 1.00 98.81 75 TYR A C 1
ATOM 580 O O . TYR A 1 75 ? 7.465 -2.856 -7.991 1.00 98.81 75 TYR A O 1
ATOM 588 N N . GLU A 1 76 ? 5.621 -3.950 -7.324 1.00 98.56 76 GLU A N 1
ATOM 589 C CA . GLU A 1 76 ? 5.948 -5.180 -8.033 1.00 98.56 76 GLU A CA 1
ATOM 590 C C . GLU A 1 76 ? 5.977 -5.000 -9.561 1.00 98.56 76 GLU A C 1
ATOM 592 O O . GLU A 1 76 ? 5.519 -3.998 -10.136 1.00 98.56 76 GLU A O 1
ATOM 597 N N . GLN A 1 77 ? 6.535 -5.998 -10.237 1.00 97.75 77 GLN A N 1
ATOM 598 C CA . GLN A 1 77 ? 6.553 -6.066 -11.698 1.00 97.75 77 GLN A CA 1
ATOM 599 C C . GLN A 1 77 ? 5.134 -6.179 -12.289 1.00 97.75 77 GLN A C 1
ATOM 601 O O . GLN A 1 77 ? 4.237 -6.746 -11.669 1.00 97.75 77 GLN A O 1
ATOM 606 N N . ASP A 1 78 ? 4.909 -5.692 -13.516 1.00 98.31 78 ASP A N 1
ATOM 607 C CA . ASP A 1 78 ? 3.578 -5.702 -14.166 1.00 98.31 78 ASP A CA 1
ATOM 608 C C . ASP A 1 78 ? 2.941 -7.103 -14.220 1.00 98.31 78 ASP A C 1
ATOM 610 O O . ASP A 1 78 ? 1.720 -7.265 -14.103 1.00 98.31 78 ASP A O 1
ATOM 614 N N . MET A 1 79 ? 3.777 -8.138 -14.358 1.00 97.56 79 MET A N 1
ATOM 615 C CA . MET A 1 79 ? 3.315 -9.521 -14.387 1.00 97.56 79 MET A CA 1
ATOM 616 C C . MET A 1 79 ? 2.672 -9.951 -13.066 1.00 97.56 79 MET A C 1
ATOM 618 O O . MET A 1 79 ? 1.686 -10.681 -13.098 1.00 97.56 79 MET A O 1
ATOM 622 N N . PHE A 1 80 ? 3.167 -9.477 -11.921 1.00 98.75 80 PHE A N 1
ATOM 623 C CA . PHE A 1 80 ? 2.582 -9.786 -10.616 1.00 98.75 80 PHE A CA 1
ATOM 624 C C . PHE A 1 80 ? 1.116 -9.342 -10.554 1.00 98.75 80 PHE A C 1
ATOM 626 O O . PHE A 1 80 ? 0.236 -10.149 -10.256 1.00 98.75 80 PHE A O 1
ATOM 633 N N . TYR A 1 81 ? 0.836 -8.084 -10.906 1.00 98.88 81 TYR A N 1
ATOM 634 C CA . TYR A 1 81 ? -0.522 -7.534 -10.865 1.00 98.88 81 TYR A CA 1
ATOM 635 C C . TYR A 1 81 ? -1.437 -8.182 -11.904 1.00 98.88 81 TYR A C 1
ATOM 637 O O . TYR A 1 81 ? -2.588 -8.485 -11.603 1.00 98.88 81 TYR A O 1
ATOM 645 N N . SER A 1 82 ? -0.908 -8.476 -13.094 1.00 98.69 82 SER A N 1
ATOM 646 C CA . SER A 1 82 ? -1.649 -9.195 -14.137 1.00 98.69 82 SER A CA 1
ATOM 647 C C . SER A 1 82 ? -2.054 -10.604 -13.679 1.00 98.69 82 SER A C 1
ATOM 649 O O . SER A 1 82 ? -3.201 -11.005 -13.852 1.00 98.69 82 SER A O 1
ATOM 651 N N . LEU A 1 83 ? -1.149 -11.337 -13.020 1.00 98.75 83 LEU A N 1
ATOM 652 C CA . LEU A 1 83 ? -1.455 -12.646 -12.435 1.00 98.75 83 LEU A CA 1
ATOM 653 C C . LEU A 1 83 ? -2.461 -12.532 -11.284 1.00 98.75 83 LEU A C 1
ATOM 655 O O . LEU A 1 83 ? -3.350 -13.372 -11.172 1.00 98.75 83 LEU A O 1
ATOM 659 N N . CYS A 1 84 ? -2.364 -11.496 -10.448 1.00 98.81 84 CYS A N 1
ATOM 660 C CA . CYS A 1 84 ? -3.341 -11.259 -9.384 1.00 98.81 84 CYS A CA 1
ATOM 661 C C . CYS A 1 84 ? -4.741 -10.976 -9.947 1.00 98.81 84 CYS A C 1
ATOM 663 O O . CYS A 1 84 ? -5.724 -11.487 -9.409 1.00 98.81 84 CYS A O 1
ATOM 665 N N . ASP A 1 85 ? -4.837 -10.228 -11.050 1.00 98.81 85 ASP A N 1
ATOM 666 C CA . ASP A 1 85 ? -6.098 -9.999 -11.759 1.00 98.81 85 ASP A CA 1
ATOM 667 C C . ASP A 1 85 ? -6.685 -11.308 -12.308 1.00 98.81 85 ASP A C 1
ATOM 669 O O . ASP A 1 85 ? -7.869 -11.576 -12.108 1.00 98.81 85 ASP A O 1
ATOM 673 N N . GLU A 1 86 ? -5.861 -12.132 -12.968 1.00 98.50 86 GLU A N 1
ATOM 674 C CA . GLU A 1 86 ? -6.264 -13.426 -13.539 1.00 98.50 86 GLU A CA 1
ATOM 675 C C . GLU A 1 86 ? -6.715 -14.423 -12.463 1.00 98.50 86 GLU A C 1
ATOM 677 O O . GLU A 1 86 ? -7.710 -15.128 -12.634 1.00 98.50 86 GLU A O 1
ATOM 682 N N . MET A 1 87 ? -5.985 -14.487 -11.348 1.00 98.62 87 MET A N 1
ATOM 683 C CA . MET A 1 87 ? -6.222 -15.445 -10.265 1.00 98.62 87 MET A CA 1
ATOM 684 C C . MET A 1 87 ? -7.274 -14.969 -9.253 1.00 98.62 87 MET A C 1
ATOM 686 O O . MET A 1 87 ? -7.691 -15.747 -8.396 1.00 98.62 87 MET A O 1
ATOM 690 N N . GLY A 1 88 ? -7.707 -13.707 -9.330 1.00 98.56 88 GLY A N 1
ATOM 691 C CA . GLY A 1 88 ? -8.666 -13.125 -8.391 1.00 98.56 88 GLY A CA 1
ATOM 692 C C . GLY A 1 88 ? -8.089 -12.864 -6.995 1.00 98.56 88 GLY A C 1
ATOM 693 O O . GLY A 1 88 ? -8.810 -12.983 -6.003 1.00 98.56 88 GLY A O 1
ATOM 694 N N . ILE A 1 89 ? -6.804 -12.510 -6.905 1.00 98.88 89 ILE A N 1
ATOM 695 C CA . ILE A 1 89 ? -6.134 -12.134 -5.653 1.00 98.88 89 ILE A CA 1
ATOM 696 C C . ILE A 1 89 ? -6.221 -10.615 -5.492 1.00 98.88 89 ILE A C 1
ATOM 698 O O . ILE A 1 89 ? -5.692 -9.862 -6.304 1.00 98.88 89 ILE A O 1
ATOM 702 N N . MET A 1 90 ? -6.886 -10.147 -4.438 1.00 98.94 90 MET A N 1
ATOM 703 C CA . MET A 1 90 ? -6.972 -8.720 -4.127 1.00 98.94 90 MET A CA 1
ATOM 704 C C . MET A 1 90 ? -5.655 -8.199 -3.548 1.00 98.94 90 MET A C 1
ATOM 706 O O . MET A 1 90 ? -5.018 -8.865 -2.738 1.00 98.94 90 MET A O 1
ATOM 710 N N . ILE A 1 91 ? -5.283 -6.977 -3.903 1.00 98.94 91 ILE A N 1
ATOM 711 C CA . ILE A 1 91 ? -4.059 -6.318 -3.468 1.00 98.94 91 ILE A CA 1
ATOM 712 C C . ILE A 1 91 ? -4.390 -5.112 -2.594 1.00 98.94 91 ILE A C 1
ATOM 714 O O . ILE A 1 91 ? -5.054 -4.163 -3.022 1.00 98.94 91 ILE A O 1
ATOM 718 N N . TRP A 1 92 ? -3.884 -5.153 -1.364 1.00 98.94 92 TRP A N 1
ATOM 719 C CA . TRP A 1 92 ? -3.663 -3.971 -0.540 1.00 98.94 92 TRP A CA 1
ATOM 720 C C . TRP A 1 92 ? -2.291 -3.407 -0.905 1.00 98.94 92 TRP A C 1
ATOM 722 O O . TRP A 1 92 ? -1.272 -4.030 -0.607 1.00 98.94 92 TRP A O 1
ATOM 732 N N . GLN A 1 93 ? -2.264 -2.257 -1.577 1.00 98.94 93 GLN A N 1
ATOM 733 C CA . GLN A 1 93 ? -1.032 -1.666 -2.089 1.00 98.94 93 GLN A CA 1
ATOM 734 C C . GLN A 1 93 ? -0.551 -0.554 -1.161 1.00 98.94 93 GLN A C 1
ATOM 736 O O . GLN A 1 93 ? -1.140 0.528 -1.138 1.00 98.94 93 GLN A O 1
ATOM 741 N N . ASP A 1 94 ? 0.533 -0.795 -0.428 1.00 98.94 94 ASP A N 1
ATOM 742 C CA . ASP A 1 94 ? 1.249 0.295 0.230 1.00 98.94 94 ASP A CA 1
ATOM 743 C C . ASP A 1 94 ? 2.043 1.120 -0.803 1.00 98.94 94 ASP A C 1
ATOM 745 O O . ASP A 1 94 ? 2.464 0.601 -1.838 1.00 98.94 94 ASP A O 1
ATOM 749 N N . PHE A 1 95 ? 2.287 2.398 -0.519 1.00 98.88 95 PHE A N 1
ATOM 750 C CA . PHE A 1 95 ? 3.426 3.128 -1.085 1.00 98.88 95 PHE A CA 1
ATOM 751 C C . PHE A 1 95 ? 4.712 2.718 -0.357 1.00 98.88 95 PHE A C 1
ATOM 753 O O . PHE A 1 95 ? 4.649 2.233 0.776 1.00 98.88 95 PHE A O 1
ATOM 760 N N . MET A 1 96 ? 5.872 2.894 -0.998 1.00 98.75 96 MET A N 1
ATOM 761 C CA . MET A 1 96 ? 7.149 2.329 -0.530 1.00 98.75 96 MET A CA 1
ATOM 762 C C . MET A 1 96 ? 7.806 3.125 0.616 1.00 98.75 96 MET A C 1
ATOM 764 O O . MET A 1 96 ? 8.966 3.530 0.552 1.00 98.75 96 MET A O 1
ATOM 768 N N . PHE A 1 97 ? 7.034 3.341 1.683 1.00 98.81 97 PHE A N 1
ATOM 769 C CA . PHE A 1 97 ? 7.440 3.980 2.929 1.00 98.81 97 PHE A CA 1
ATOM 770 C C . PHE A 1 97 ? 7.134 3.051 4.106 1.00 98.81 97 PHE A C 1
ATOM 772 O O . PHE A 1 97 ? 5.982 2.647 4.289 1.00 98.81 97 PHE A O 1
ATOM 779 N N . ALA A 1 98 ? 8.121 2.734 4.947 1.00 98.38 98 ALA A N 1
ATOM 780 C CA . ALA A 1 98 ? 7.933 1.779 6.039 1.00 98.38 98 ALA A CA 1
ATOM 781 C C . ALA A 1 98 ? 8.848 2.026 7.239 1.00 98.38 98 ALA A C 1
ATOM 783 O O . ALA A 1 98 ? 10.059 2.158 7.082 1.00 98.38 98 ALA A O 1
ATOM 784 N N . CYS A 1 99 ? 8.257 2.007 8.439 1.00 97.19 99 CYS A N 1
ATOM 785 C CA . CYS A 1 99 ? 8.951 2.013 9.733 1.00 97.19 99 CYS A CA 1
ATOM 786 C C . CYS A 1 99 ? 10.034 3.105 9.869 1.00 97.19 99 CYS A C 1
ATOM 788 O O . CYS A 1 99 ? 11.075 2.875 10.487 1.00 97.19 99 CYS A O 1
ATOM 790 N N . ALA A 1 100 ? 9.811 4.286 9.290 1.00 97.62 100 ALA A N 1
ATOM 791 C CA . ALA A 1 100 ? 10.778 5.378 9.253 1.00 97.62 100 ALA A CA 1
ATOM 792 C C . ALA A 1 100 ? 10.090 6.745 9.129 1.00 97.62 100 ALA A C 1
ATOM 794 O O . ALA A 1 100 ? 8.990 6.872 8.586 1.00 97.62 100 ALA A O 1
ATOM 795 N N . MET A 1 101 ? 10.760 7.786 9.624 1.00 97.69 101 MET A N 1
ATOM 796 C CA . MET A 1 101 ? 10.384 9.175 9.357 1.00 97.69 101 MET A CA 1
ATOM 797 C C . MET A 1 101 ? 11.134 9.662 8.121 1.00 97.69 101 MET A C 1
ATOM 799 O O . MET A 1 101 ? 12.348 9.491 8.027 1.00 97.69 101 MET A O 1
ATOM 803 N N . TYR A 1 102 ? 10.407 10.263 7.185 1.00 98.25 102 TYR A N 1
ATOM 804 C CA . TYR A 1 102 ? 10.947 10.671 5.894 1.00 98.25 102 TYR A CA 1
ATOM 805 C C . TYR A 1 102 ? 11.122 12.191 5.821 1.00 98.25 102 TYR A C 1
ATOM 807 O O . TYR A 1 102 ? 10.340 12.921 6.438 1.00 98.25 102 TYR A O 1
ATOM 815 N N . PRO A 1 103 ? 12.141 12.662 5.083 1.00 97.50 103 PRO A N 1
ATOM 816 C CA . PRO A 1 103 ? 12.357 14.081 4.842 1.00 97.50 103 PRO A CA 1
ATOM 817 C C . PRO A 1 103 ? 11.197 14.716 4.061 1.00 97.50 103 PRO A C 1
ATOM 819 O O . PRO A 1 103 ? 10.414 14.032 3.403 1.00 97.50 103 PRO A O 1
ATOM 822 N N . THR A 1 104 ? 11.097 16.042 4.121 1.00 98.25 104 THR A N 1
ATOM 823 C CA . THR A 1 104 ? 10.104 16.825 3.355 1.00 98.25 104 THR A CA 1
ATOM 824 C C . THR A 1 104 ? 10.727 18.026 2.654 1.00 98.25 104 THR A C 1
ATOM 826 O O . THR A 1 104 ? 10.047 18.997 2.320 1.00 98.25 104 THR A O 1
ATOM 829 N N . GLU A 1 105 ? 12.040 17.986 2.470 1.00 98.31 105 GLU A N 1
ATOM 830 C CA . GLU A 1 105 ? 12.791 18.910 1.646 1.00 98.31 105 GLU A CA 1
ATOM 831 C C . GLU A 1 105 ? 12.219 18.895 0.208 1.00 98.31 105 GLU A C 1
ATOM 833 O O . GLU A 1 105 ? 11.766 17.845 -0.265 1.00 98.31 105 GLU A O 1
ATOM 838 N N . PRO A 1 106 ? 12.152 20.051 -0.486 1.00 98.12 106 PRO A N 1
ATOM 839 C CA . PRO A 1 106 ? 11.415 20.164 -1.748 1.00 98.12 106 PRO A CA 1
ATOM 840 C C . PRO A 1 106 ? 11.858 19.189 -2.843 1.00 98.12 106 PRO A C 1
ATOM 842 O O . PRO A 1 106 ? 11.022 18.689 -3.589 1.00 98.12 106 PRO A O 1
ATOM 845 N N . ASP A 1 107 ? 13.155 18.917 -2.923 1.00 98.00 107 ASP A N 1
ATOM 846 C CA . ASP A 1 107 ? 13.773 17.953 -3.829 1.00 98.00 107 ASP A CA 1
ATOM 847 C C . ASP A 1 107 ? 13.338 16.513 -3.530 1.00 98.00 107 ASP A C 1
ATOM 849 O O . ASP A 1 107 ? 12.964 15.797 -4.455 1.00 98.00 107 ASP A O 1
ATOM 853 N N . PHE A 1 108 ? 13.286 16.105 -2.258 1.00 98.56 108 PHE A N 1
ATOM 854 C CA . PHE A 1 108 ? 12.743 14.795 -1.881 1.00 98.56 108 PHE A CA 1
ATOM 855 C C . PHE A 1 108 ? 11.246 14.678 -2.188 1.00 98.56 108 PHE A C 1
ATOM 857 O O . PHE A 1 108 ? 10.787 13.674 -2.721 1.00 98.56 108 PHE A O 1
ATOM 864 N N . ILE A 1 109 ? 10.455 15.707 -1.876 1.00 98.62 109 ILE A N 1
ATOM 865 C CA . ILE A 1 109 ? 9.017 15.668 -2.162 1.00 98.62 109 ILE A CA 1
ATOM 866 C C . ILE A 1 109 ? 8.757 15.587 -3.667 1.00 98.62 109 ILE A C 1
ATOM 868 O O . ILE A 1 109 ? 7.831 14.888 -4.075 1.00 98.62 109 ILE A O 1
ATOM 872 N N . GLU A 1 110 ? 9.554 16.257 -4.499 1.00 98.50 110 GLU A N 1
ATOM 873 C CA . GLU A 1 110 ? 9.362 16.194 -5.947 1.00 98.50 110 GLU A CA 1
ATOM 874 C C . GLU A 1 110 ? 9.639 14.795 -6.507 1.00 98.50 110 GLU A C 1
ATOM 876 O O . GLU A 1 110 ? 8.821 14.286 -7.274 1.00 98.50 110 GLU A O 1
ATOM 881 N N . THR A 1 111 ? 10.693 14.110 -6.046 1.00 98.56 111 THR A N 1
ATOM 882 C CA . THR A 1 111 ? 10.937 12.717 -6.461 1.00 98.56 111 THR A CA 1
ATOM 883 C C . THR A 1 111 ? 9.805 11.787 -6.020 1.00 98.56 111 THR A C 1
ATOM 885 O O . THR A 1 111 ? 9.356 10.952 -6.805 1.00 98.56 111 THR A O 1
ATOM 888 N N . VAL A 1 112 ? 9.257 11.983 -4.814 1.00 98.62 112 VAL A N 1
ATOM 889 C CA . VAL A 1 112 ? 8.078 11.236 -4.346 1.00 98.62 112 VAL A CA 1
ATOM 890 C C . VAL A 1 112 ? 6.854 11.512 -5.219 1.00 98.62 112 VAL A C 1
ATOM 892 O O . VAL A 1 112 ? 6.114 10.586 -5.551 1.00 98.62 112 VAL A O 1
ATOM 895 N N . ARG A 1 113 ? 6.602 12.765 -5.615 1.00 98.44 113 ARG A N 1
ATOM 896 C CA . ARG A 1 113 ? 5.472 13.092 -6.502 1.00 98.44 113 ARG A CA 1
ATOM 897 C C . ARG A 1 113 ? 5.601 12.384 -7.842 1.00 98.44 113 ARG A C 1
ATOM 899 O O . ARG A 1 113 ? 4.613 11.816 -8.313 1.00 98.44 113 ARG A O 1
ATOM 906 N N . GLU A 1 114 ? 6.788 12.414 -8.442 1.00 98.44 114 GLU A N 1
ATOM 907 C CA . GLU A 1 114 ? 7.066 11.720 -9.698 1.00 98.44 114 GLU A CA 1
ATOM 908 C C . GLU A 1 114 ? 6.811 10.214 -9.564 1.00 98.44 114 GLU A C 1
ATOM 910 O O . GLU A 1 114 ? 6.043 9.653 -10.353 1.00 98.44 114 GLU A O 1
ATOM 915 N N . GLU A 1 115 ? 7.364 9.582 -8.525 1.00 98.75 115 GLU A N 1
ATOM 916 C CA . GLU A 1 115 ? 7.167 8.164 -8.215 1.00 98.75 115 GLU A CA 1
ATOM 917 C C . GLU A 1 115 ? 5.677 7.820 -8.072 1.00 98.75 115 GLU A C 1
ATOM 919 O O . GLU A 1 115 ? 5.156 6.948 -8.773 1.00 98.75 115 GLU A O 1
ATOM 924 N N . VAL A 1 116 ? 4.956 8.535 -7.205 1.00 98.62 116 VAL A N 1
ATOM 925 C CA . VAL A 1 116 ? 3.542 8.278 -6.901 1.00 98.62 116 VAL A CA 1
ATOM 926 C C . VAL A 1 116 ? 2.681 8.449 -8.151 1.00 98.62 116 VAL A C 1
ATOM 928 O O . VAL A 1 116 ? 1.819 7.613 -8.426 1.00 98.62 116 VAL A O 1
ATOM 931 N N . VAL A 1 117 ? 2.914 9.495 -8.954 1.00 98.25 117 VAL A N 1
ATOM 932 C CA . VAL A 1 117 ? 2.180 9.705 -10.212 1.00 98.25 117 VAL A CA 1
ATOM 933 C C . VAL A 1 117 ? 2.415 8.547 -11.179 1.00 98.25 117 VAL A C 1
ATOM 935 O O . VAL A 1 117 ? 1.452 8.053 -11.773 1.00 98.25 117 VAL A O 1
ATOM 938 N N . GLN A 1 118 ? 3.663 8.109 -11.348 1.00 98.31 118 GLN A N 1
ATOM 939 C CA . GLN A 1 118 ? 4.004 7.003 -12.243 1.00 98.31 118 GLN A CA 1
ATOM 940 C C . GLN A 1 118 ? 3.354 5.693 -11.781 1.00 98.31 118 GLN A C 1
ATOM 942 O O . GLN A 1 118 ? 2.686 5.029 -12.577 1.00 98.31 118 GLN A O 1
ATOM 947 N N . GLN A 1 119 ? 3.468 5.357 -10.495 1.00 98.75 119 GLN A N 1
ATOM 948 C CA . GLN A 1 119 ? 2.962 4.097 -9.951 1.00 98.75 119 GLN A CA 1
ATOM 949 C C . GLN A 1 119 ? 1.437 4.045 -9.921 1.00 98.75 119 GLN A C 1
ATOM 951 O O . GLN A 1 119 ? 0.851 3.054 -10.353 1.00 98.75 119 GLN A O 1
ATOM 956 N N . VAL A 1 120 ? 0.764 5.125 -9.515 1.00 98.12 120 VAL A N 1
ATOM 957 C CA . VAL A 1 120 ? -0.705 5.171 -9.548 1.00 98.12 120 VAL A CA 1
ATOM 958 C C . VAL A 1 120 ? -1.207 5.062 -10.986 1.00 98.12 120 VAL A C 1
ATOM 960 O O . VAL A 1 120 ? -2.154 4.323 -11.246 1.00 98.12 120 VAL A O 1
ATOM 963 N N . ARG A 1 121 ? -0.578 5.744 -11.954 1.00 97.00 121 ARG A N 1
ATOM 964 C CA . ARG A 1 121 ? -0.965 5.624 -13.371 1.00 97.00 121 ARG A CA 1
ATOM 965 C C . ARG A 1 121 ? -0.778 4.210 -13.907 1.00 97.00 121 ARG A C 1
ATOM 967 O O . ARG A 1 121 ? -1.676 3.729 -14.594 1.00 97.00 121 ARG A O 1
ATOM 974 N N . ARG A 1 122 ? 0.348 3.567 -13.586 1.00 98.38 122 ARG A N 1
ATOM 975 C CA . ARG A 1 122 ? 0.657 2.191 -13.996 1.00 98.38 122 ARG A CA 1
ATOM 976 C C . ARG A 1 122 ? -0.356 1.203 -13.419 1.00 98.38 122 ARG A C 1
ATOM 978 O O . ARG A 1 122 ? -0.925 0.401 -14.150 1.00 98.38 122 ARG A O 1
ATOM 985 N N . LEU A 1 123 ? -0.640 1.313 -12.124 1.00 98.56 123 LEU A N 1
ATOM 986 C CA . LEU A 1 123 ? -1.328 0.262 -11.378 1.00 98.56 123 LEU A CA 1
ATOM 987 C C . LEU A 1 123 ? -2.850 0.442 -11.256 1.00 98.56 123 LEU A C 1
ATOM 989 O O . LEU A 1 123 ? -3.560 -0.535 -11.031 1.00 98.56 123 LEU A O 1
ATOM 993 N N . LYS A 1 124 ? -3.398 1.655 -11.435 1.00 96.94 124 LYS A N 1
ATOM 994 C CA . LYS A 1 124 ? -4.836 1.928 -11.206 1.00 96.94 124 LYS A CA 1
ATOM 995 C C . LYS A 1 124 ? -5.804 1.123 -12.077 1.00 96.94 124 LYS A C 1
ATOM 997 O O . LYS A 1 124 ? -6.992 1.077 -11.771 1.00 96.94 124 LYS A O 1
ATOM 1002 N N . SER A 1 125 ? -5.326 0.574 -13.194 1.00 97.06 125 SER A N 1
ATOM 1003 C CA . SER A 1 125 ? -6.152 -0.199 -14.127 1.00 97.06 125 SER A CA 1
ATOM 1004 C C . SER A 1 125 ? -6.327 -1.664 -13.710 1.00 97.06 125 SER A C 1
ATOM 1006 O O . SER A 1 125 ? -7.218 -2.336 -14.234 1.00 97.06 125 SER A O 1
ATOM 1008 N N . HIS A 1 126 ? -5.537 -2.137 -12.740 1.00 98.50 126 HIS A N 1
ATOM 1009 C CA . HIS A 1 126 ? -5.614 -3.499 -12.226 1.00 98.50 126 HIS A CA 1
ATOM 1010 C C . HIS A 1 126 ? -6.793 -3.646 -11.249 1.00 98.50 126 HIS A C 1
ATOM 1012 O O . HIS A 1 126 ? -6.795 -3.026 -10.178 1.00 98.50 126 HIS A O 1
ATOM 1018 N N . PRO A 1 127 ? -7.815 -4.469 -11.558 1.00 98.44 127 PRO A N 1
ATOM 1019 C CA . PRO A 1 127 ? -8.902 -4.746 -10.627 1.00 98.44 127 PRO A CA 1
ATOM 1020 C C . PRO A 1 127 ? -8.417 -5.429 -9.342 1.00 98.44 127 PRO A C 1
ATOM 1022 O O . PRO A 1 127 ? -9.106 -5.326 -8.333 1.00 98.44 127 PRO A O 1
ATOM 1025 N N . SER A 1 128 ? -7.266 -6.092 -9.312 1.00 98.81 128 SER A N 1
ATOM 1026 C CA . SER A 1 128 ? -6.739 -6.653 -8.067 1.00 98.81 128 SER A CA 1
ATOM 1027 C C . SER A 1 128 ? -6.489 -5.576 -7.004 1.00 98.81 128 SER A C 1
ATOM 1029 O O . SER A 1 128 ? -6.799 -5.813 -5.842 1.00 98.81 128 SER A O 1
ATOM 1031 N N . VAL A 1 129 ? -6.043 -4.365 -7.360 1.00 98.75 129 VAL A N 1
ATOM 1032 C CA . VAL A 1 129 ? -5.717 -3.297 -6.389 1.00 98.75 129 VAL A CA 1
ATOM 1033 C C . VAL A 1 129 ? -6.978 -2.691 -5.761 1.00 98.75 129 VAL A C 1
ATOM 1035 O O . VAL A 1 129 ? -7.649 -1.844 -6.356 1.00 98.75 129 VAL A O 1
ATOM 1038 N N . ILE A 1 130 ? -7.314 -3.111 -4.540 1.00 98.62 130 ILE A N 1
ATOM 1039 C CA . ILE A 1 130 ? -8.554 -2.718 -3.846 1.00 98.62 130 ILE A CA 1
ATOM 1040 C C . ILE A 1 130 ? -8.395 -1.504 -2.926 1.00 98.62 130 ILE A C 1
ATOM 1042 O O . ILE A 1 130 ? -9.385 -0.835 -2.632 1.00 98.62 130 ILE A O 1
ATOM 1046 N N . VAL A 1 131 ? -7.174 -1.209 -2.476 1.00 98.62 131 VAL A N 1
ATOM 1047 C CA . VAL A 1 131 ? -6.882 -0.081 -1.584 1.00 98.62 131 VAL A CA 1
ATOM 1048 C C . VAL A 1 131 ? -5.449 0.408 -1.768 1.00 98.62 131 VAL A C 1
ATOM 1050 O O . VAL A 1 131 ? -4.544 -0.384 -2.027 1.00 98.62 131 VAL A O 1
ATOM 1053 N N . TRP A 1 132 ? -5.274 1.717 -1.601 1.00 98.81 132 TRP A N 1
ATOM 1054 C CA . TRP A 1 132 ? -3.987 2.399 -1.527 1.00 98.81 132 TRP A CA 1
ATOM 1055 C C . TRP A 1 132 ? -3.705 2.780 -0.077 1.00 98.81 132 TRP A C 1
ATOM 1057 O O . TRP A 1 132 ? -4.544 3.420 0.559 1.00 98.81 132 TRP A O 1
ATOM 1067 N N . SER A 1 133 ? -2.535 2.419 0.433 1.00 98.81 133 SER A N 1
ATOM 1068 C CA . SER A 1 133 ? -2.097 2.706 1.797 1.00 98.81 133 SER A CA 1
ATOM 1069 C C . SER A 1 133 ? -0.836 3.559 1.777 1.00 98.81 133 SER A C 1
ATOM 1071 O O . SER A 1 133 ? 0.117 3.247 1.076 1.00 98.81 133 SER A O 1
ATOM 1073 N N . GLY A 1 134 ? -0.832 4.667 2.520 1.00 98.69 134 GLY A N 1
ATOM 1074 C CA . GLY A 1 134 ? 0.233 5.673 2.438 1.00 98.69 134 GLY A CA 1
ATOM 1075 C C . GLY A 1 134 ? 1.608 5.182 2.896 1.00 98.69 134 GLY A C 1
ATOM 1076 O O . GLY A 1 134 ? 2.614 5.667 2.390 1.00 98.69 134 GLY A O 1
ATOM 1077 N N . ASN A 1 135 ? 1.657 4.259 3.857 1.00 98.81 135 ASN A N 1
ATOM 1078 C CA . ASN A 1 135 ? 2.890 3.710 4.420 1.00 98.81 135 ASN A CA 1
ATOM 1079 C C . ASN A 1 135 ? 2.614 2.449 5.253 1.00 98.81 135 ASN A C 1
ATOM 1081 O O . ASN A 1 135 ? 1.462 2.089 5.505 1.00 98.81 135 ASN A O 1
ATOM 1085 N N . ASN A 1 136 ? 3.686 1.825 5.737 1.00 98.81 136 ASN A N 1
ATOM 1086 C CA . ASN A 1 136 ? 3.656 0.855 6.821 1.00 98.81 136 ASN A CA 1
ATOM 1087 C C . ASN A 1 136 ? 4.065 1.503 8.156 1.00 98.81 136 ASN A C 1
ATOM 1089 O O . ASN A 1 136 ? 5.200 1.956 8.301 1.00 98.81 136 ASN A O 1
ATOM 1093 N N . GLU A 1 137 ? 3.164 1.450 9.141 1.00 98.50 137 GLU A N 1
ATOM 1094 C CA . GLU A 1 137 ? 3.392 1.724 10.575 1.00 98.50 137 GLU A CA 1
ATOM 1095 C C . GLU A 1 137 ? 3.873 3.130 10.969 1.00 98.50 137 GLU A C 1
ATOM 1097 O O . GLU A 1 137 ? 4.005 3.404 12.162 1.00 98.50 137 GLU A O 1
ATOM 1102 N N . ASN A 1 138 ? 4.074 4.065 10.039 1.00 98.62 138 ASN A N 1
ATOM 1103 C CA . ASN A 1 138 ? 4.652 5.369 10.382 1.00 98.62 138 ASN A CA 1
ATOM 1104 C C . ASN A 1 138 ? 3.711 6.218 11.252 1.00 98.62 138 ASN A C 1
ATOM 1106 O O . ASN A 1 138 ? 4.188 6.980 12.092 1.00 98.62 138 ASN A O 1
ATOM 1110 N N . GLU A 1 139 ? 2.390 6.048 11.117 1.00 98.50 139 GLU A N 1
ATOM 1111 C CA . GLU A 1 139 ? 1.418 6.671 12.026 1.00 98.50 139 GLU A CA 1
ATOM 1112 C C . GLU A 1 139 ? 1.591 6.169 13.463 1.00 98.50 139 GLU A C 1
ATOM 1114 O O . GLU A 1 139 ? 1.677 6.965 14.397 1.00 98.50 139 GLU A O 1
ATOM 1119 N N . ALA A 1 140 ? 1.709 4.848 13.638 1.00 98.19 140 ALA A N 1
ATOM 1120 C CA . ALA A 1 140 ? 1.913 4.226 14.942 1.00 98.19 140 ALA A CA 1
ATOM 1121 C C . ALA A 1 140 ? 3.268 4.623 15.542 1.00 98.19 140 ALA A C 1
ATOM 1123 O O . ALA A 1 140 ? 3.339 4.967 16.725 1.00 98.19 140 ALA A O 1
ATOM 1124 N N . ALA A 1 141 ? 4.323 4.641 14.723 1.00 97.88 141 ALA A N 1
ATOM 1125 C CA . ALA A 1 141 ? 5.662 5.043 15.131 1.00 97.88 141 ALA A CA 1
ATOM 1126 C C . ALA A 1 141 ? 5.700 6.484 15.653 1.00 97.88 141 ALA A C 1
ATOM 1128 O O . ALA A 1 141 ? 6.361 6.761 16.656 1.00 97.88 141 ALA A O 1
ATOM 1129 N N . LEU A 1 142 ? 4.957 7.390 15.010 1.00 97.44 142 LEU A N 1
ATOM 1130 C CA . LEU A 1 142 ? 4.833 8.777 15.444 1.00 97.44 142 LEU A CA 1
ATOM 1131 C C . LEU A 1 142 ? 3.957 8.905 16.697 1.00 97.44 142 LEU A C 1
ATOM 1133 O O . LEU A 1 142 ? 4.370 9.533 17.669 1.00 97.44 142 LEU A O 1
ATOM 1137 N N . ALA A 1 143 ? 2.784 8.265 16.711 1.00 97.69 143 ALA A N 1
ATOM 1138 C CA . ALA A 1 143 ? 1.838 8.323 17.826 1.00 97.69 143 ALA A CA 1
ATOM 1139 C C . ALA A 1 143 ? 2.405 7.744 19.134 1.00 97.69 143 ALA A C 1
ATOM 1141 O O . ALA A 1 143 ? 2.064 8.209 20.219 1.00 97.69 143 ALA A O 1
ATOM 1142 N N . THR A 1 144 ? 3.278 6.739 19.035 1.00 97.81 144 THR A N 1
ATOM 1143 C CA . THR A 1 144 ? 3.888 6.056 20.191 1.00 97.81 144 THR A CA 1
ATOM 1144 C C . THR A 1 144 ? 5.381 6.350 20.358 1.00 97.81 144 THR A C 1
ATOM 1146 O O . THR A 1 144 ? 6.034 5.770 21.222 1.00 97.81 144 THR A O 1
ATOM 1149 N N . ASN A 1 145 ? 5.913 7.293 19.576 1.00 97.44 145 ASN A N 1
ATOM 1150 C CA . ASN A 1 145 ? 7.279 7.808 19.650 1.00 97.44 145 ASN A CA 1
ATOM 1151 C C . ASN A 1 145 ? 8.391 6.735 19.632 1.00 97.44 145 ASN A C 1
ATOM 1153 O O . ASN A 1 145 ? 9.307 6.771 20.457 1.00 97.44 145 ASN A O 1
ATOM 1157 N N . TRP A 1 146 ? 8.346 5.801 18.673 1.00 98.25 146 TRP A N 1
ATOM 1158 C CA . TRP A 1 146 ? 9.325 4.701 18.555 1.00 98.25 146 TRP A CA 1
ATOM 1159 C C . TRP A 1 146 ? 10.781 5.174 18.509 1.00 98.25 146 TRP A C 1
ATOM 1161 O O . TRP A 1 146 ? 11.673 4.497 19.014 1.00 98.25 146 TRP A O 1
ATOM 1171 N N . PHE A 1 147 ? 11.021 6.343 17.915 1.00 97.56 147 PHE A N 1
ATOM 1172 C CA . PHE A 1 147 ? 12.363 6.872 17.673 1.00 97.56 147 PHE A CA 1
ATOM 1173 C C . PHE A 1 147 ? 12.869 7.809 18.777 1.00 97.56 147 PHE A C 1
ATOM 1175 O O . PHE A 1 147 ? 13.928 8.411 18.622 1.00 97.56 147 PHE A O 1
ATOM 1182 N N . GLY A 1 148 ? 12.125 7.974 19.878 1.00 97.69 148 GLY A N 1
ATOM 1183 C CA . GLY A 1 148 ? 12.537 8.852 20.977 1.00 97.69 148 GLY A CA 1
ATOM 1184 C C . GLY A 1 148 ? 12.669 10.323 20.563 1.00 97.69 148 GLY A C 1
ATOM 1185 O O . GLY A 1 148 ? 13.568 11.022 21.028 1.00 97.69 148 GLY A O 1
ATOM 1186 N N . ILE A 1 149 ? 11.779 10.801 19.688 1.00 97.19 149 ILE A N 1
ATOM 1187 C CA . ILE A 1 149 ? 11.772 12.169 19.161 1.00 97.19 149 ILE A CA 1
ATOM 1188 C C . ILE A 1 149 ? 11.615 13.161 20.326 1.00 97.19 149 ILE A C 1
ATOM 1190 O O . ILE A 1 149 ? 10.629 13.067 21.075 1.00 97.19 149 ILE A O 1
ATOM 1194 N N . PRO A 1 150 ? 12.535 14.137 20.481 1.00 97.94 150 PRO A N 1
ATOM 1195 C CA . PRO A 1 150 ? 12.415 15.173 21.501 1.00 97.94 150 PRO A CA 1
ATOM 1196 C C . PRO A 1 150 ? 11.106 15.952 21.356 1.00 97.94 150 PRO A C 1
ATOM 1198 O O . PRO A 1 150 ? 10.735 16.331 20.247 1.00 97.94 150 PRO A O 1
ATOM 1201 N N . VAL A 1 151 ? 10.443 16.275 22.472 1.00 97.25 151 VAL A N 1
ATOM 1202 C CA . VAL A 1 151 ? 9.144 16.988 22.484 1.00 97.25 151 VAL A CA 1
ATOM 1203 C C . VAL A 1 151 ? 9.175 18.266 21.640 1.00 97.25 151 VAL A C 1
ATOM 1205 O O . VAL A 1 151 ? 8.247 18.532 20.884 1.00 97.25 151 VAL A O 1
ATOM 1208 N N . ALA A 1 152 ? 10.279 19.018 21.688 1.00 98.06 152 ALA A N 1
ATOM 1209 C CA . ALA A 1 152 ? 10.455 20.242 20.903 1.00 98.06 152 ALA A CA 1
ATOM 1210 C C . ALA A 1 152 ? 10.448 20.018 19.375 1.00 98.06 152 ALA A C 1
ATOM 1212 O O . ALA A 1 152 ? 10.185 20.952 18.622 1.00 98.06 152 ALA A O 1
ATOM 1213 N N . GLN A 1 153 ? 10.738 18.801 18.908 1.00 97.62 153 GLN 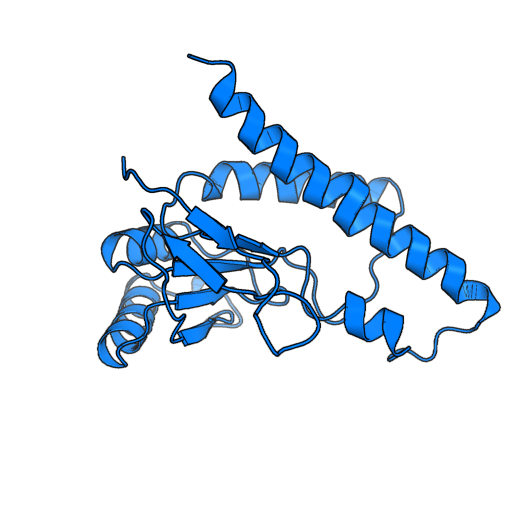A N 1
ATOM 1214 C CA . GLN A 1 153 ? 10.768 18.442 17.489 1.00 97.62 153 GLN A CA 1
ATOM 1215 C C . GLN A 1 153 ? 9.502 17.711 17.027 1.00 97.62 153 GLN A C 1
ATOM 1217 O O . GLN A 1 153 ? 9.237 17.687 15.829 1.00 97.62 153 GLN A O 1
ATOM 1222 N N . GLN A 1 154 ? 8.690 17.153 17.930 1.00 96.69 154 GLN A N 1
ATOM 1223 C CA . GLN A 1 154 ? 7.478 16.406 17.563 1.00 96.69 154 GLN A CA 1
ATOM 1224 C C . GLN A 1 154 ? 6.521 17.187 16.641 1.00 96.69 154 GLN A C 1
ATOM 1226 O O . GLN A 1 154 ? 6.082 16.606 15.646 1.00 96.69 154 GLN A O 1
ATOM 1231 N N . PRO A 1 155 ? 6.249 18.496 16.853 1.00 98.06 155 PRO A N 1
ATOM 1232 C CA . PRO A 1 155 ? 5.394 19.258 15.940 1.00 98.06 155 PRO A CA 1
ATOM 1233 C C . PRO A 1 155 ? 5.900 19.273 14.493 1.00 98.06 155 PRO A C 1
ATOM 1235 O O . PRO A 1 155 ? 5.097 19.253 13.561 1.00 98.06 155 PRO A O 1
ATOM 1238 N N . ARG A 1 156 ? 7.228 19.264 14.294 1.00 97.75 156 ARG A N 1
ATOM 1239 C CA . ARG A 1 156 ? 7.829 19.154 12.961 1.00 97.75 156 ARG A CA 1
ATOM 1240 C C . ARG A 1 156 ? 7.497 17.802 12.335 1.00 97.75 156 ARG A C 1
ATOM 1242 O O . ARG A 1 156 ? 6.957 17.792 11.241 1.00 97.75 156 ARG A O 1
ATOM 1249 N N . TYR A 1 157 ? 7.739 16.689 13.025 1.00 98.12 157 TYR A N 1
ATOM 1250 C CA . TYR A 1 157 ? 7.472 15.354 12.473 1.00 98.12 157 TYR A CA 1
ATOM 1251 C C . TYR A 1 157 ? 5.983 15.107 12.186 1.00 98.12 157 TYR A C 1
ATOM 1253 O O . TYR A 1 157 ? 5.657 14.470 11.189 1.00 98.12 157 TYR A O 1
ATOM 1261 N N . HIS A 1 158 ? 5.070 15.667 12.988 1.00 98.00 158 HIS A N 1
ATOM 1262 C CA . HIS A 1 158 ? 3.637 15.657 12.666 1.00 98.00 158 HIS A CA 1
ATOM 1263 C C . HIS A 1 158 ? 3.325 16.405 11.369 1.00 98.00 158 HIS A C 1
ATOM 1265 O O . HIS A 1 158 ? 2.613 15.881 10.513 1.00 98.00 158 HIS A O 1
ATOM 1271 N N . ARG A 1 159 ? 3.872 17.612 11.197 1.00 98.50 159 ARG A N 1
ATOM 1272 C CA . ARG A 1 159 ? 3.704 18.380 9.959 1.00 98.50 159 ARG A CA 1
ATOM 1273 C C . ARG A 1 159 ? 4.319 17.652 8.766 1.00 98.50 159 ARG A C 1
ATOM 1275 O O . ARG A 1 159 ? 3.707 17.612 7.704 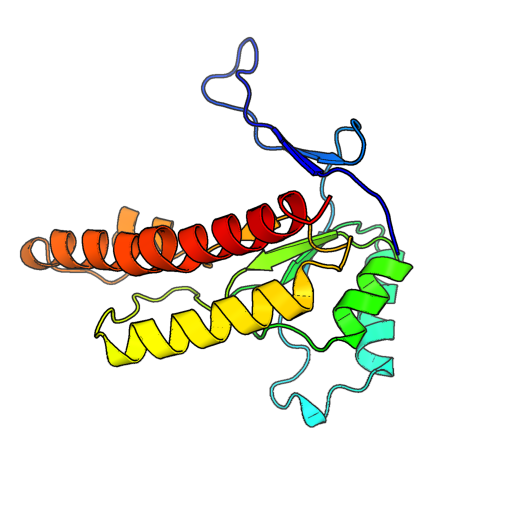1.00 98.50 159 ARG A O 1
ATOM 1282 N N . ASP A 1 160 ? 5.499 17.077 8.943 1.00 98.56 160 ASP A N 1
ATOM 1283 C CA . ASP A 1 160 ? 6.232 16.394 7.885 1.00 98.56 160 ASP A CA 1
ATOM 1284 C C . ASP A 1 160 ? 5.469 15.106 7.456 1.00 98.56 160 ASP A C 1
ATOM 1286 O O . ASP A 1 160 ? 5.283 14.866 6.262 1.00 98.56 160 ASP A O 1
ATOM 1290 N N . TYR A 1 161 ? 4.869 14.364 8.404 1.00 98.75 161 TYR A N 1
ATOM 1291 C CA . TYR A 1 161 ? 3.951 13.241 8.128 1.00 98.75 161 TYR A CA 1
ATOM 1292 C C . TYR A 1 161 ? 2.734 13.673 7.293 1.00 98.75 161 TYR A C 1
ATOM 1294 O O . TYR A 1 161 ? 2.418 13.052 6.276 1.00 98.75 161 TYR A O 1
ATOM 1302 N N . VAL A 1 162 ? 2.053 14.751 7.699 1.00 98.75 162 VAL A N 1
ATOM 1303 C CA . VAL A 1 162 ? 0.884 15.279 6.971 1.00 98.75 162 VAL A CA 1
ATOM 1304 C C . VAL A 1 162 ? 1.286 15.738 5.569 1.00 98.75 162 VAL A C 1
ATOM 1306 O O . VAL A 1 162 ? 0.633 15.370 4.593 1.00 98.75 162 VAL A O 1
ATOM 1309 N N . THR A 1 163 ? 2.410 16.448 5.457 1.00 98.69 163 THR A N 1
ATOM 1310 C CA . THR A 1 163 ? 2.940 16.935 4.179 1.00 98.69 163 THR A CA 1
ATOM 1311 C C . THR A 1 163 ? 3.141 15.773 3.208 1.00 98.69 163 THR A C 1
ATOM 1313 O O . THR A 1 163 ? 2.668 15.818 2.074 1.00 98.69 163 THR A O 1
ATOM 1316 N N . LEU A 1 164 ? 3.805 14.700 3.637 1.00 98.81 164 LEU A N 1
ATOM 1317 C CA . LEU A 1 164 ? 4.102 13.564 2.769 1.00 98.81 164 LEU A CA 1
ATOM 1318 C C . LEU A 1 164 ? 2.844 12.753 2.412 1.00 98.81 164 LEU A C 1
ATOM 1320 O O . LEU A 1 164 ? 2.515 12.590 1.234 1.00 98.81 164 LEU A O 1
ATOM 1324 N N . TYR A 1 165 ? 2.118 12.250 3.413 1.00 98.75 165 TYR A N 1
ATOM 1325 C CA . TYR A 1 165 ? 1.066 11.254 3.181 1.00 98.75 165 TYR A CA 1
ATOM 1326 C C . TYR A 1 165 ? -0.286 11.865 2.802 1.00 98.75 165 TYR A C 1
ATOM 1328 O O . TYR A 1 165 ? -1.055 11.236 2.070 1.00 98.75 165 TYR A O 1
ATOM 1336 N N . VAL A 1 166 ? -0.586 13.082 3.263 1.00 98.62 166 VAL A N 1
ATOM 1337 C CA . VAL A 1 166 ? -1.879 13.744 3.028 1.00 98.62 166 VAL A CA 1
ATOM 1338 C C . VAL A 1 166 ? -1.775 14.745 1.884 1.00 98.62 166 VAL A C 1
ATOM 1340 O O . VAL A 1 166 ? -2.486 14.605 0.887 1.00 98.62 166 VAL A O 1
ATOM 1343 N N . ASP A 1 167 ? -0.870 15.715 1.995 1.00 98.50 167 ASP A N 1
ATOM 1344 C CA . ASP A 1 167 ? -0.814 16.837 1.051 1.00 98.50 167 ASP A CA 1
ATOM 1345 C C . ASP A 1 167 ? -0.212 16.438 -0.304 1.00 98.50 167 ASP A C 1
ATOM 1347 O O . ASP A 1 167 ? -0.491 17.079 -1.317 1.00 98.50 167 ASP A O 1
ATOM 1351 N N 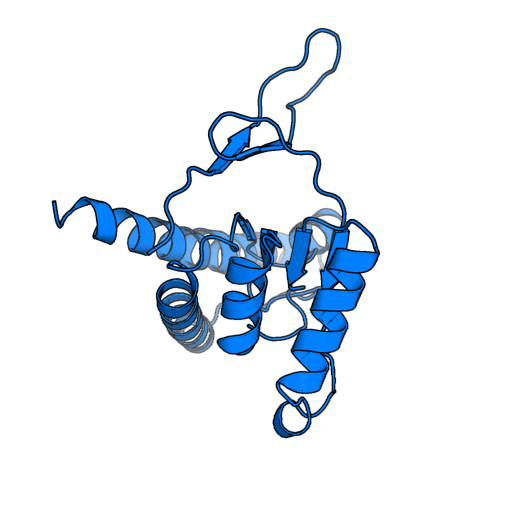. ASN A 1 168 ? 0.577 15.356 -0.345 1.00 98.56 168 ASN A N 1
ATOM 1352 C CA . ASN A 1 168 ? 1.178 14.832 -1.571 1.00 98.56 168 ASN A CA 1
ATOM 1353 C C . ASN A 1 168 ? 0.581 13.482 -1.993 1.00 98.56 168 ASN A C 1
ATOM 1355 O O . ASN A 1 168 ? -0.159 13.436 -2.976 1.00 98.56 168 ASN A O 1
ATOM 1359 N N . ILE A 1 169 ? 0.855 12.388 -1.270 1.00 98.56 169 ILE A N 1
ATOM 1360 C CA . ILE A 1 169 ? 0.468 11.033 -1.713 1.00 98.56 169 ILE A CA 1
ATOM 1361 C C . ILE A 1 169 ? -1.052 10.914 -1.894 1.00 98.56 169 ILE A C 1
ATOM 1363 O O . ILE A 1 169 ? -1.526 10.591 -2.988 1.00 98.56 169 ILE A O 1
ATOM 1367 N N . ARG A 1 170 ? -1.842 11.229 -0.858 1.00 98.44 170 ARG A N 1
ATOM 1368 C CA . ARG A 1 170 ? -3.311 11.170 -0.938 1.00 98.44 170 ARG A CA 1
ATOM 1369 C C . ARG A 1 170 ? -3.865 12.118 -2.002 1.00 98.44 170 ARG A C 1
ATOM 1371 O O . ARG A 1 170 ? -4.737 11.706 -2.767 1.00 98.44 170 ARG A O 1
ATOM 1378 N N . ALA A 1 171 ? -3.361 13.352 -2.073 1.00 98.06 171 ALA A N 1
ATOM 1379 C CA . ALA A 1 171 ? -3.802 14.333 -3.064 1.00 98.06 171 ALA A CA 1
ATOM 1380 C C . ALA A 1 171 ? -3.594 13.839 -4.510 1.00 98.06 171 ALA A C 1
ATOM 1382 O O . ALA A 1 171 ? -4.490 13.979 -5.346 1.00 98.06 171 ALA A O 1
ATOM 1383 N N . ILE A 1 172 ? -2.456 13.200 -4.804 1.00 97.62 172 ILE A N 1
ATOM 1384 C CA . ILE A 1 172 ? -2.176 12.626 -6.128 1.00 97.62 172 ILE A CA 1
ATOM 1385 C C . ILE A 1 172 ? -3.116 11.460 -6.436 1.00 97.62 172 ILE A C 1
ATOM 1387 O O . ILE A 1 172 ? -3.715 11.432 -7.513 1.00 97.62 172 ILE A O 1
ATOM 1391 N N . VAL A 1 173 ? -3.277 10.515 -5.503 1.00 96.81 173 VAL A N 1
ATOM 1392 C CA . VAL A 1 173 ? -4.159 9.349 -5.691 1.00 96.81 173 VAL A CA 1
ATOM 1393 C C . VAL A 1 173 ? -5.589 9.793 -6.010 1.00 96.81 173 VAL A C 1
ATOM 1395 O O . VAL A 1 173 ? -6.206 9.262 -6.935 1.00 96.81 173 VAL A O 1
ATOM 1398 N N . GLN A 1 174 ? -6.101 10.798 -5.293 1.00 94.69 174 GLN A N 1
ATOM 1399 C CA . GLN A 1 174 ? -7.435 11.356 -5.529 1.00 94.69 174 GLN A CA 1
ATOM 1400 C C . GLN A 1 174 ? -7.530 12.040 -6.896 1.00 94.69 174 GLN A C 1
ATOM 1402 O O . GLN A 1 174 ? -8.401 11.703 -7.693 1.00 94.69 174 GLN A O 1
ATOM 1407 N N . LYS A 1 175 ? -6.568 12.901 -7.239 1.00 92.25 175 LYS A N 1
ATOM 1408 C CA . LYS A 1 175 ? -6.562 13.606 -8.528 1.00 92.25 175 LYS A CA 1
ATOM 1409 C C . LYS A 1 175 ? -6.515 12.658 -9.731 1.00 92.25 175 LYS A C 1
ATOM 1411 O O . LYS A 1 175 ? -7.163 12.903 -10.745 1.00 92.25 175 LYS A O 1
ATOM 1416 N N . VAL A 1 176 ? -5.742 11.573 -9.653 1.00 81.31 176 VAL A N 1
ATOM 1417 C CA . VAL A 1 176 ? -5.615 10.606 -10.759 1.00 81.31 176 VAL A CA 1
ATOM 1418 C C . VAL A 1 176 ? -6.884 9.759 -10.940 1.00 81.31 176 VAL A C 1
ATOM 1420 O O . VAL A 1 176 ? -7.126 9.272 -12.052 1.00 81.31 176 VAL A O 1
ATOM 1423 N N . ARG A 1 177 ? -7.697 9.606 -9.886 1.00 67.31 177 ARG A N 1
ATOM 1424 C CA . ARG A 1 177 ? -9.023 8.979 -9.949 1.00 67.31 177 ARG A CA 1
ATOM 1425 C C . ARG A 1 177 ? -10.029 9.874 -10.682 1.00 67.31 177 ARG A C 1
ATOM 1427 O O . ARG A 1 177 ? -10.723 9.383 -11.570 1.00 67.31 177 ARG A O 1
ATOM 1434 N N . ASP A 1 178 ? -10.030 11.171 -10.391 1.00 61.44 178 ASP A N 1
ATOM 1435 C CA . ASP A 1 178 ? -11.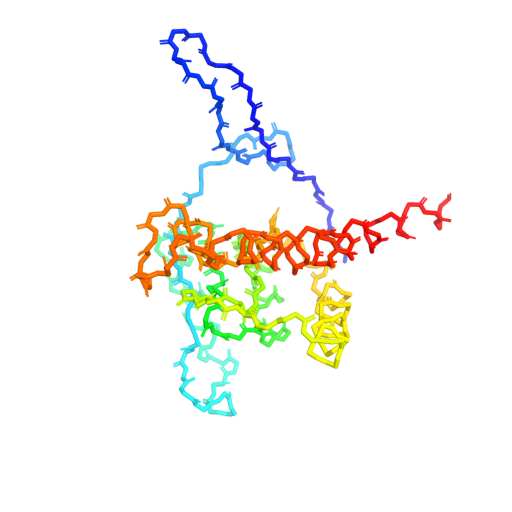014 12.119 -10.937 1.00 61.44 178 ASP A CA 1
ATOM 1436 C C . ASP A 1 178 ? -10.812 12.406 -12.441 1.00 61.44 178 ASP A C 1
ATOM 1438 O O . ASP A 1 178 ? -11.769 12.638 -13.178 1.00 61.44 178 ASP A O 1
ATOM 1442 N N . ILE A 1 179 ? -9.575 12.316 -12.952 1.00 55.97 179 ILE A N 1
ATOM 1443 C CA . ILE A 1 179 ? -9.285 12.499 -14.394 1.00 55.97 179 ILE A CA 1
ATOM 1444 C C . ILE A 1 179 ? -9.945 11.406 -15.262 1.00 55.97 179 ILE A C 1
ATOM 1446 O O . ILE A 1 179 ? -10.221 11.631 -16.438 1.00 55.97 179 ILE A O 1
ATOM 1450 N N . SER A 1 180 ? -10.239 10.225 -14.706 1.00 47.78 180 SER A N 1
ATOM 1451 C CA . SER A 1 180 ? -11.018 9.198 -15.421 1.00 47.78 180 SER A CA 1
ATOM 1452 C C . SER A 1 180 ? -12.515 9.509 -15.510 1.00 47.78 180 SER A C 1
ATOM 1454 O O . SER A 1 180 ? -13.187 8.923 -16.352 1.00 47.78 180 SER A O 1
ATOM 1456 N N . GLU A 1 181 ? -13.042 10.409 -14.675 1.00 41.12 181 GLU A N 1
ATOM 1457 C CA . GLU A 1 181 ? -14.466 10.779 -14.671 1.00 41.12 181 GLU A CA 1
ATOM 1458 C C . GLU A 1 181 ? -14.773 11.960 -15.609 1.00 41.12 181 GLU A C 1
ATOM 1460 O O . GLU A 1 181 ? -15.919 12.151 -15.993 1.00 41.12 181 GLU A O 1
ATOM 1465 N N . THR A 1 182 ? -13.758 12.718 -16.042 1.00 35.84 182 THR A N 1
ATOM 1466 C CA . THR A 1 182 ? -13.906 13.899 -16.923 1.00 35.84 182 THR A CA 1
ATOM 1467 C C . THR A 1 182 ? -13.792 13.596 -18.424 1.00 35.84 182 THR A C 1
ATOM 1469 O O . THR A 1 182 ? -13.871 14.512 -19.239 1.00 35.84 182 THR A O 1
ATOM 1472 N N . LEU A 1 183 ? -13.614 12.326 -18.802 1.00 38.84 183 LEU A N 1
ATOM 1473 C CA . LEU A 1 183 ? -13.503 11.870 -20.198 1.00 38.84 183 LEU A CA 1
ATOM 1474 C C . LEU A 1 183 ? -14.742 11.106 -20.710 1.00 38.84 183 LEU A C 1
ATOM 1476 O O . LEU A 1 183 ? -14.648 10.459 -21.752 1.00 38.84 183 LEU A O 1
ATOM 1480 N N . ASN A 1 184 ? -15.884 11.197 -20.019 1.00 33.94 184 ASN A N 1
ATOM 1481 C CA . ASN A 1 184 ? -17.174 10.657 -20.470 1.00 33.94 184 ASN A CA 1
ATOM 1482 C C . ASN A 1 184 ? -18.226 11.756 -20.610 1.00 33.94 184 ASN A C 1
ATOM 1484 O O . ASN A 1 184 ? -18.335 12.578 -19.673 1.00 33.94 184 ASN A O 1
#

Nearest PDB structures (foldseek):
  6ddu-assembly1_A  TM=1.001E+00  e=2.754E-23  Mus musculus
  2vqu-assembly2_B  TM=9.476E-01  e=1.996E-17  Bacteroides thetaiotaomicron
  2vl4-assembly1_A  TM=9.469E-01  e=3.729E-17  Bacteroides thetaiotaomicron VPI-5482
  2vqu-assembly1_A  TM=9.415E-01  e=5.424E-17  Bacteroides thetaiotaomicron
  2vot-assembly1_A  TM=9.484E-01  e=1.222E-16  Bacteroides thetaiotaomicron VPI-5482